Protein AF-A0A2W4M0P0-F1 (afdb_monomer)

Secondary structure (DSSP, 8-state):
---HHHHHHHT-----SEEEE-TTS-EEEEEEESS-S-SHHHHHHHHHHHHHSPPPTT-EEEEEE-TTS-HHHHHHHHHHHHHHHHTT-EEEEEESSTTS-HHHHHHHHTS-HHHHTTS---HHHHHHHHHHHHS-SEEETTEEEEE--SHHHHHHHHHHHHHHHTSHHHHHHH--EEE-EEEEETTTTEEEEHHHHTEEEEPPTT-----S--HHHHHHHTTT-TTS-HHHHHHIIIIIS-PEEES--GGGT-HHHHHHHHHHHTTTEEE-TT--EEEEPPGGG-

Solvent-accessible surface area (backbone atoms only — not comparable to full-atom values): 15495 Å² total; per-residue (Å²): 132,77,55,69,70,57,25,62,74,71,72,54,73,62,77,56,80,41,78,48,75,44,96,88,70,39,37,39,38,30,35,73,35,56,78,54,94,64,62,43,64,58,56,50,38,45,45,56,44,33,75,79,55,66,68,63,86,74,31,32,42,36,40,29,38,21,43,44,32,54,56,71,55,50,51,49,35,49,54,47,29,56,52,30,24,35,72,46,40,50,45,42,39,32,52,35,64,49,87,46,44,32,67,55,48,54,53,57,74,71,49,53,72,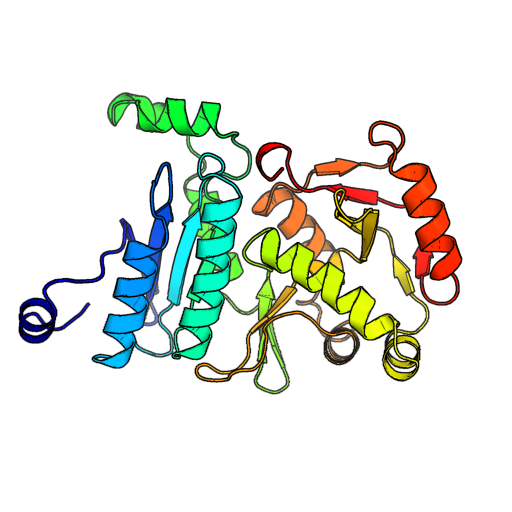74,60,49,69,69,65,69,69,65,60,68,60,54,52,52,50,56,49,52,39,72,45,60,68,48,75,57,96,76,18,36,31,22,41,40,38,39,71,64,54,26,52,49,12,35,52,38,47,54,59,36,53,72,35,70,68,35,41,62,65,62,38,71,43,78,41,45,45,29,35,43,42,86,89,77,62,42,71,34,54,31,54,60,19,33,33,25,32,40,52,54,62,50,41,90,68,70,38,58,32,45,53,75,60,47,59,72,39,59,90,70,39,88,74,62,36,61,67,60,23,52,48,42,41,39,73,55,59,28,26,44,79,35,79,71,37,69,97,71,70,44,46,66,43,49,53,56,51,44,66,77,37,50,84,39,48,38,68,31,95,91,46,53,33,37,34,33,70,35,81,63,65,107

Foldseek 3Di:
DADPVVCVVVVHAQAAPDWDADPVREIEGEHEAQADPAPCVNLVRVLVSCLVPNDDLRYEYEYAYELLPAQVRLVVNQVSQVVSQQSQHNYAYAHDPLVDHSVVSVVLVPDDPVVNVVVPDPVVVRVVLRVQQSDFLDADPQWGKGFHRAVVQLVVLQVQLVVLCVDPVSLVLLFADEAAEWEADLVVLGIDGLLSSGMWGRHGGNDPDGTHRHSNNVSVVPPPDVSSDSVVSVCCLCVGHVFDKDQDCVVPPSRVSVVVNCVVCVRHYDYDPVGHIYTYGDPSND

Sequence (286 aa):
MLAPELASLLGYAPRADVLLERPDGRRIWIEFEISRADPVANHAKFATAHLFQPQPPQDAFVAMVSPHVTPGRRNLAANTIALMRRVGMAAFQTVLLPQLNGTDIKRLNHLDRTTLAREHLPVREEVERALAVVEPVLTMHERRIHLAGDILEVLLNLQQWHVDLATDAGRQAWGRRTITYFVVDPRSERFAPAKFCAYTAVPPPGTAARSEMTVELYVTLDGTDGRFDGYKAHTHLTRRLAFVERRGLEAAGLADAFARWLDAQKEFVIVHRDGPVFLLPPAWWR

Radius of gyration: 19.78 Å; Cα contacts (8 Å, |Δi|>4): 484; chains: 1; bounding box: 51×56×46 Å

Nearest PDB structures (foldseek):
  8yqt-assembly1_D  TM=4.434E-01  e=1.856E+00  African swine fever virus
  5uxy-assembly1_A  TM=2.342E-01  e=2.232E+00  Lachnospira eligens
  5mfu-assembly1_A  TM=3.708E-01  e=9.161E+00  Pseudomonas aeruginosa

Mean predicted aligned error: 4.14 Å

pLDDT: mean 93.18, std 5.51, range [56.94, 98.56]

Structure (mmCIF, N/CA/C/O backbone):
data_AF-A0A2W4M0P0-F1
#
_entry.id   AF-A0A2W4M0P0-F1
#
loop_
_atom_site.group_PDB
_atom_site.id
_atom_site.type_symbol
_atom_site.label_atom_id
_atom_site.label_alt_id
_atom_site.label_comp_id
_atom_site.label_asym_id
_atom_site.label_entity_id
_atom_site.label_seq_id
_atom_site.pdbx_PDB_ins_code
_atom_site.Cartn_x
_atom_site.Cartn_y
_atom_site.Cartn_z
_atom_site.occupancy
_atom_site.B_iso_or_equiv
_atom_site.auth_seq_id
_atom_site.auth_comp_id
_atom_site.auth_asym_id
_atom_site.auth_atom_id
_atom_site.pdbx_PDB_model_num
ATOM 1 N N . MET A 1 1 ? -20.161 15.274 4.451 1.00 68.31 1 MET A N 1
ATOM 2 C CA . MET A 1 1 ? -19.900 16.646 3.958 1.00 68.31 1 MET A CA 1
ATOM 3 C C . MET A 1 1 ? -19.854 17.603 5.138 1.00 68.31 1 MET A C 1
ATOM 5 O O . MET A 1 1 ? -20.547 17.340 6.116 1.00 68.31 1 MET A O 1
ATOM 9 N N . LEU A 1 2 ? -19.047 18.666 5.047 1.00 80.94 2 LEU A N 1
ATOM 10 C CA . LEU A 1 2 ? -19.038 19.757 6.029 1.00 80.94 2 LEU A CA 1
ATOM 11 C C . LEU A 1 2 ? -20.389 20.483 6.050 1.00 80.94 2 LEU A C 1
ATOM 13 O O . LEU A 1 2 ? -21.016 20.622 4.998 1.00 80.94 2 LEU A O 1
ATOM 17 N N . ALA A 1 3 ? -20.809 20.959 7.223 1.00 87.50 3 ALA A N 1
ATOM 18 C CA . ALA A 1 3 ? -21.936 21.879 7.340 1.00 87.50 3 ALA A CA 1
ATOM 19 C C . ALA A 1 3 ? -21.667 23.165 6.519 1.00 87.50 3 ALA A C 1
ATOM 21 O O . ALA A 1 3 ? -20.524 23.641 6.522 1.00 87.50 3 ALA A O 1
ATOM 22 N N . PRO A 1 4 ? -22.666 23.729 5.808 1.00 89.50 4 PRO A N 1
ATOM 23 C CA . PRO A 1 4 ? -22.481 24.907 4.953 1.00 89.50 4 PRO A CA 1
ATOM 24 C C . PRO A 1 4 ? -21.840 26.102 5.668 1.00 89.50 4 PRO A C 1
ATOM 26 O O . PRO A 1 4 ? -20.974 26.769 5.103 1.00 89.50 4 PRO A O 1
ATOM 29 N N . GLU A 1 5 ? -22.210 26.336 6.925 1.00 91.38 5 GLU A N 1
ATOM 30 C CA . GLU A 1 5 ? -21.700 27.429 7.752 1.00 91.38 5 GLU A CA 1
ATOM 31 C C . GLU A 1 5 ? -20.203 27.255 8.030 1.00 91.38 5 GLU A C 1
ATOM 33 O O . GLU A 1 5 ? -19.419 28.194 7.889 1.00 91.38 5 GLU A O 1
ATOM 38 N N . LEU A 1 6 ? -19.785 26.027 8.354 1.00 89.38 6 LEU A N 1
ATOM 39 C CA . LEU A 1 6 ? -18.382 25.697 8.596 1.00 89.38 6 LEU A CA 1
ATOM 40 C C . LEU A 1 6 ? -17.561 25.758 7.301 1.00 89.38 6 LEU A C 1
ATOM 42 O O . LEU A 1 6 ? -16.445 26.269 7.311 1.00 89.38 6 LEU A O 1
ATOM 46 N N . ALA A 1 7 ? -18.110 25.295 6.175 1.00 92.25 7 ALA A N 1
ATOM 47 C CA . ALA A 1 7 ? -17.456 25.427 4.873 1.00 92.25 7 ALA A CA 1
ATOM 48 C C . ALA A 1 7 ? -17.254 26.903 4.482 1.00 92.25 7 ALA A C 1
ATOM 50 O O . ALA A 1 7 ? -16.192 27.266 3.973 1.00 92.25 7 ALA A O 1
ATOM 51 N N . SER A 1 8 ? -18.246 27.757 4.761 1.00 93.31 8 SER A N 1
ATOM 52 C CA . SER A 1 8 ? -18.145 29.205 4.555 1.00 93.31 8 SER A CA 1
ATOM 53 C C . SER A 1 8 ? -17.074 29.835 5.447 1.00 93.31 8 SER A C 1
ATOM 55 O O . SER A 1 8 ? -16.312 30.670 4.968 1.00 93.31 8 SER A O 1
ATOM 57 N N . LEU A 1 9 ? -16.991 29.432 6.720 1.00 92.81 9 LEU A N 1
ATOM 58 C CA . LEU A 1 9 ? -15.983 29.930 7.660 1.00 92.81 9 LEU A CA 1
ATOM 59 C C . LEU A 1 9 ? -14.559 29.516 7.260 1.00 92.81 9 LEU A C 1
ATOM 61 O O . LEU A 1 9 ? -13.644 30.333 7.299 1.00 92.81 9 LEU A O 1
ATOM 65 N N . LEU A 1 10 ? -14.365 28.249 6.881 1.00 92.25 10 LEU A N 1
ATOM 66 C CA . LEU A 1 10 ? -13.053 27.710 6.509 1.00 92.25 10 LEU A CA 1
ATOM 67 C C . LEU A 1 10 ? -12.585 28.178 5.122 1.00 92.25 10 LEU A C 1
ATOM 69 O O . LEU A 1 10 ? -11.397 28.090 4.816 1.00 92.25 10 LEU A O 1
ATOM 73 N N . GLY A 1 11 ? -13.500 28.641 4.266 1.00 94.19 11 GLY A N 1
ATOM 74 C CA . GLY A 1 11 ? -13.197 29.061 2.895 1.00 94.19 11 GLY A CA 1
ATOM 75 C C . GLY A 1 11 ? -12.941 27.901 1.924 1.00 94.19 11 GLY A C 1
ATOM 76 O O . GLY A 1 11 ? -12.491 28.120 0.800 1.00 94.19 11 GLY A O 1
ATOM 77 N N . TYR A 1 12 ? -13.217 26.657 2.329 1.00 92.50 12 TYR A N 1
ATOM 78 C CA . TYR A 1 12 ? -13.137 25.475 1.471 1.00 92.50 12 TYR A CA 1
ATOM 79 C C . TYR A 1 12 ? -14.079 24.366 1.950 1.00 92.50 12 TYR A C 1
ATOM 81 O O . TYR A 1 12 ? -14.486 24.310 3.107 1.00 92.50 12 TYR A O 1
ATOM 89 N N . ALA A 1 13 ? -14.368 23.426 1.048 1.00 89.44 13 ALA A N 1
ATOM 90 C CA . ALA A 1 13 ? -15.037 22.173 1.369 1.00 89.44 13 ALA A CA 1
ATOM 91 C C . ALA A 1 13 ? -14.283 20.999 0.721 1.00 89.44 13 ALA A C 1
ATOM 93 O O . ALA A 1 13 ? -13.907 21.112 -0.454 1.00 89.44 13 ALA A O 1
ATOM 94 N N . PRO A 1 14 ? -14.062 19.883 1.442 1.00 90.31 14 PRO A N 1
ATOM 95 C CA . PRO A 1 14 ? -13.600 18.642 0.831 1.00 90.31 14 PRO A CA 1
ATOM 96 C C . PRO A 1 14 ? -14.609 18.167 -0.214 1.00 90.31 14 PRO A C 1
ATOM 98 O O . PRO A 1 14 ? -15.821 18.239 0.010 1.00 90.31 14 PRO A O 1
ATOM 101 N N . ARG A 1 15 ? -14.118 17.673 -1.349 1.00 89.00 15 ARG A N 1
ATOM 102 C CA . ARG A 1 15 ? -14.937 17.076 -2.412 1.00 89.00 15 ARG A CA 1
ATOM 103 C C . ARG A 1 15 ? -14.300 15.766 -2.829 1.00 89.00 15 ARG A C 1
ATOM 105 O O . ARG A 1 15 ? -13.084 15.707 -2.865 1.00 89.00 15 ARG A O 1
ATOM 112 N N . ALA A 1 16 ? -15.108 14.756 -3.108 1.00 92.50 16 ALA A N 1
ATOM 113 C CA . ALA A 1 16 ? -14.645 13.510 -3.701 1.00 92.50 16 ALA A CA 1
ATOM 114 C C . ALA A 1 16 ? -15.125 13.450 -5.152 1.00 92.50 16 ALA A C 1
ATOM 116 O O . ALA A 1 16 ? -16.200 13.974 -5.461 1.00 92.50 16 ALA A O 1
ATOM 117 N N . ASP A 1 17 ? -14.358 12.791 -6.012 1.00 94.75 17 ASP A N 1
ATOM 118 C CA . ASP A 1 17 ? -14.764 12.499 -7.386 1.00 94.75 17 ASP A CA 1
ATOM 119 C C . ASP A 1 17 ? -15.872 11.437 -7.427 1.00 94.75 17 ASP A C 1
ATOM 121 O O . ASP A 1 17 ? -16.784 11.513 -8.251 1.00 94.75 17 ASP A O 1
ATOM 125 N N . VAL A 1 18 ? -15.821 10.464 -6.510 1.00 95.31 18 VAL A N 1
ATOM 126 C CA . VAL A 1 18 ? -16.831 9.408 -6.367 1.00 95.31 18 VAL A CA 1
ATOM 127 C C . VAL A 1 18 ? -17.167 9.196 -4.891 1.00 95.31 18 VAL A C 1
ATOM 129 O O . VAL A 1 18 ? -16.285 9.130 -4.037 1.00 95.31 18 VAL A O 1
ATOM 132 N N . LEU A 1 19 ? -18.457 9.051 -4.591 1.00 95.69 19 LEU A N 1
ATOM 133 C CA . LEU A 1 19 ? -18.952 8.611 -3.290 1.00 95.69 19 LEU A CA 1
ATOM 134 C C . LEU A 1 19 ? -19.641 7.260 -3.465 1.00 95.69 19 LEU A C 1
ATOM 136 O O . LEU A 1 19 ? -20.626 7.162 -4.195 1.00 95.69 19 LEU A O 1
ATOM 140 N N . LEU A 1 20 ? -19.124 6.226 -2.805 1.00 95.06 20 LEU A N 1
ATOM 141 C CA . LEU A 1 20 ? -19.792 4.929 -2.730 1.00 95.06 20 LEU A CA 1
ATOM 142 C C . LEU A 1 20 ? -20.530 4.825 -1.399 1.00 95.06 20 LEU A C 1
ATOM 144 O O . LEU A 1 20 ? -19.929 5.031 -0.345 1.00 95.06 20 LEU A O 1
ATOM 148 N N . GLU A 1 21 ? -21.808 4.469 -1.451 1.00 94.06 21 GLU A N 1
ATOM 149 C CA . GLU A 1 21 ? -22.638 4.242 -0.269 1.00 94.06 21 GLU A CA 1
ATOM 150 C C . GLU A 1 21 ? -22.992 2.759 -0.185 1.00 94.06 21 GLU A C 1
ATOM 152 O O . GLU A 1 21 ? -23.545 2.173 -1.120 1.00 94.06 21 GLU A O 1
ATOM 157 N N . ARG A 1 22 ? -22.626 2.125 0.928 1.00 87.88 22 ARG A N 1
ATOM 158 C CA . ARG A 1 22 ? -22.986 0.737 1.203 1.00 87.88 22 ARG A CA 1
ATOM 159 C C . ARG A 1 22 ? -24.402 0.671 1.797 1.00 87.88 22 ARG A C 1
ATOM 161 O O . ARG A 1 22 ? -24.832 1.620 2.452 1.00 87.88 22 ARG A O 1
ATOM 168 N N . PRO A 1 23 ? -25.115 -0.463 1.653 1.00 88.56 23 PRO A N 1
ATOM 169 C CA . PRO A 1 23 ? -26.442 -0.642 2.254 1.00 88.56 23 PRO A CA 1
ATOM 170 C C . PRO A 1 23 ? -26.483 -0.492 3.783 1.00 88.56 23 PRO A C 1
ATOM 172 O O . PRO A 1 23 ? -27.534 -0.198 4.338 1.00 88.56 23 PRO A O 1
ATOM 175 N N . ASP A 1 24 ? -25.350 -0.686 4.463 1.00 86.00 24 ASP A N 1
ATOM 176 C CA . ASP A 1 24 ? -25.190 -0.483 5.910 1.00 86.00 24 ASP A CA 1
ATOM 177 C C . ASP A 1 24 ? -24.954 0.995 6.298 1.00 86.00 24 ASP A C 1
ATOM 179 O O . ASP A 1 24 ? -24.706 1.304 7.463 1.00 86.00 24 ASP A O 1
ATOM 183 N N . GLY A 1 25 ? -25.025 1.915 5.330 1.00 86.94 25 GLY A N 1
ATOM 184 C CA . GLY A 1 25 ? -24.824 3.351 5.517 1.00 86.94 25 GLY A CA 1
ATOM 185 C C . GLY A 1 25 ? -23.358 3.790 5.531 1.00 86.94 25 GLY A C 1
ATOM 186 O O . GLY A 1 25 ? -23.088 4.984 5.667 1.00 86.94 25 GLY A O 1
ATOM 187 N N . ARG A 1 26 ? -22.399 2.865 5.382 1.00 91.19 26 ARG A N 1
ATOM 188 C CA . ARG A 1 26 ? -20.972 3.195 5.294 1.00 91.19 26 ARG A CA 1
ATOM 189 C C . ARG A 1 26 ? -20.663 3.922 3.989 1.00 91.19 26 ARG A C 1
ATOM 191 O O . ARG A 1 26 ? -21.041 3.452 2.914 1.00 91.19 26 ARG A O 1
ATOM 198 N N . ARG A 1 27 ? -19.903 5.018 4.065 1.00 95.00 27 ARG A N 1
ATOM 199 C CA . ARG A 1 27 ? -19.488 5.782 2.882 1.00 95.00 27 ARG A CA 1
ATOM 200 C C . ARG A 1 27 ? -18.003 5.646 2.590 1.00 95.00 27 ARG A C 1
ATOM 202 O O . ARG A 1 27 ? -17.173 5.666 3.497 1.00 95.00 27 ARG A O 1
ATOM 209 N N . ILE A 1 28 ? -17.666 5.560 1.309 1.00 96.25 28 ILE A N 1
ATOM 210 C CA . ILE A 1 28 ? -16.286 5.561 0.822 1.00 96.25 28 ILE A CA 1
ATOM 211 C C . ILE A 1 28 ? -16.128 6.745 -0.128 1.00 96.25 28 ILE A C 1
ATOM 213 O O . ILE A 1 28 ? -16.720 6.778 -1.206 1.00 96.25 28 ILE A O 1
ATOM 217 N N . TRP A 1 29 ? -15.342 7.725 0.307 1.00 96.56 29 TRP A N 1
ATOM 218 C CA . TRP A 1 29 ? -15.025 8.948 -0.420 1.00 96.56 29 TRP A CA 1
ATOM 219 C C . TRP A 1 29 ? -13.773 8.703 -1.260 1.00 96.56 29 TRP A C 1
ATOM 221 O O . TRP A 1 29 ? -12.704 8.484 -0.694 1.00 96.56 29 TRP A O 1
ATOM 231 N N . ILE A 1 30 ? -13.899 8.719 -2.585 1.00 97.50 30 ILE A N 1
ATOM 232 C CA . ILE A 1 30 ? -12.804 8.417 -3.510 1.00 97.50 30 ILE A CA 1
ATOM 233 C C . ILE A 1 30 ? -12.386 9.685 -4.262 1.00 97.50 30 ILE A C 1
ATOM 235 O O . ILE A 1 30 ? -13.207 10.312 -4.930 1.00 97.50 30 ILE A O 1
ATOM 239 N N . GLU A 1 31 ? -11.102 10.028 -4.181 1.00 96.38 31 GLU A N 1
ATOM 240 C CA . GLU A 1 31 ? -10.455 11.068 -4.994 1.00 96.38 31 GLU A CA 1
ATOM 241 C C . GLU A 1 31 ? -9.545 10.421 -6.045 1.00 96.38 31 GLU A C 1
ATOM 243 O O . GLU A 1 31 ? -8.782 9.501 -5.738 1.00 96.38 31 GLU A O 1
ATOM 248 N N . PHE A 1 32 ? -9.591 10.919 -7.279 1.00 95.50 32 PHE A N 1
ATOM 249 C CA . PHE A 1 32 ? -8.720 10.514 -8.373 1.00 95.50 32 PHE A CA 1
ATOM 250 C C . PHE A 1 32 ? -7.578 11.516 -8.579 1.00 95.50 32 PHE A C 1
ATOM 252 O O . PHE A 1 32 ? -7.762 12.665 -8.985 1.00 95.50 32 PHE A O 1
ATOM 259 N N . GLU A 1 33 ? -6.345 11.042 -8.412 1.00 95.19 33 GLU A N 1
ATOM 260 C CA . GLU A 1 33 ? -5.135 11.823 -8.671 1.00 95.19 33 GLU A CA 1
ATOM 261 C C . GLU A 1 33 ? -4.519 11.401 -10.017 1.00 95.19 33 GLU A C 1
ATOM 263 O O . GLU A 1 33 ? -3.635 10.545 -10.096 1.00 95.19 33 GLU A O 1
ATOM 268 N N . ILE A 1 34 ? -5.018 11.979 -11.117 1.00 91.50 34 ILE A N 1
ATOM 269 C CA . ILE A 1 34 ? -4.655 11.566 -12.488 1.00 91.50 34 ILE A CA 1
ATOM 270 C C . ILE A 1 34 ? -3.438 12.329 -13.028 1.00 91.50 34 ILE A C 1
ATOM 272 O O . ILE A 1 34 ? -2.517 11.747 -13.584 1.00 91.50 34 ILE A O 1
ATOM 276 N N . SER A 1 35 ? -3.403 13.654 -12.914 1.00 81.50 35 SER A N 1
ATOM 277 C CA . SER A 1 35 ? -2.323 14.479 -13.491 1.00 81.50 35 SER A CA 1
ATOM 278 C C . SER A 1 35 ? -2.081 15.737 -12.664 1.00 81.50 35 SER A C 1
ATOM 280 O O . SER A 1 35 ? -1.930 16.837 -13.192 1.00 81.50 35 SER A O 1
ATOM 282 N N . ARG A 1 36 ? -2.114 15.594 -11.336 1.00 77.62 36 ARG A N 1
ATOM 283 C CA . ARG A 1 36 ? -2.090 16.741 -10.429 1.00 77.62 36 ARG A CA 1
ATOM 284 C C . ARG A 1 36 ? -0.680 17.240 -10.135 1.00 77.62 36 ARG A C 1
ATOM 286 O O . ARG A 1 36 ? 0.269 16.479 -9.932 1.00 77.62 36 ARG A O 1
ATOM 293 N N . ALA A 1 37 ? -0.572 18.567 -10.088 1.00 76.50 37 ALA A N 1
ATOM 294 C CA . ALA A 1 37 ? 0.622 19.256 -9.618 1.00 76.50 37 ALA A CA 1
ATOM 295 C C . ALA A 1 37 ? 0.798 19.120 -8.097 1.00 76.50 37 ALA A C 1
ATOM 297 O O . ALA A 1 37 ? 1.924 18.995 -7.625 1.00 76.50 37 ALA A O 1
ATOM 298 N N . ASP A 1 38 ? -0.315 19.086 -7.364 1.00 85.06 38 ASP A N 1
ATOM 299 C CA . ASP A 1 38 ? -0.366 18.933 -5.914 1.00 85.06 38 ASP A CA 1
ATOM 300 C C . ASP A 1 38 ? -1.473 17.928 -5.545 1.00 85.06 38 ASP A C 1
ATOM 302 O O . ASP A 1 38 ? -2.645 18.310 -5.470 1.00 85.06 38 ASP A O 1
ATOM 306 N N . PRO A 1 39 ? -1.135 16.637 -5.365 1.00 87.06 39 PRO A N 1
ATOM 307 C CA . PRO A 1 39 ? -2.118 15.628 -4.982 1.00 87.06 39 PRO A CA 1
ATOM 308 C C . PRO A 1 39 ? -2.529 15.727 -3.505 1.00 87.06 39 PRO A C 1
ATOM 310 O O . PRO A 1 39 ? -3.421 15.016 -3.062 1.00 87.06 39 PRO A O 1
ATOM 313 N N . VAL A 1 40 ? -1.892 16.585 -2.701 1.00 92.94 40 VAL A N 1
ATOM 314 C CA . VAL A 1 40 ? -2.111 16.640 -1.247 1.00 92.94 40 VAL A CA 1
ATOM 315 C C . VAL A 1 40 ? -3.176 17.662 -0.870 1.00 92.94 40 VAL A C 1
ATOM 317 O O . VAL A 1 40 ? -3.805 17.531 0.178 1.00 92.94 40 VAL A O 1
ATOM 320 N N . ALA A 1 41 ? -3.449 18.648 -1.724 1.00 91.50 41 ALA A N 1
ATOM 321 C CA . ALA A 1 41 ? -4.404 19.712 -1.424 1.00 91.50 41 ALA A CA 1
ATOM 322 C C . ALA A 1 41 ? -5.770 19.186 -0.945 1.00 91.50 41 ALA A C 1
ATOM 324 O O . ALA A 1 41 ? -6.323 19.702 0.026 1.00 91.50 41 ALA A O 1
ATOM 325 N N . ASN A 1 42 ? -6.323 18.151 -1.586 1.00 91.12 42 ASN A N 1
ATOM 326 C CA . ASN A 1 42 ? -7.612 17.606 -1.163 1.00 91.12 42 ASN A CA 1
ATOM 327 C C . ASN A 1 42 ? -7.499 16.715 0.085 1.00 91.12 42 ASN A C 1
ATOM 329 O O . ASN A 1 42 ? -8.348 16.809 0.968 1.00 91.12 42 ASN A O 1
ATOM 333 N N . HIS A 1 43 ? -6.411 15.950 0.223 1.00 95.38 43 HIS A N 1
ATOM 334 C CA . HIS A 1 43 ? -6.094 15.219 1.455 1.00 95.38 43 HIS A CA 1
ATOM 335 C C . HIS A 1 43 ? -6.077 16.158 2.667 1.00 95.38 43 HIS A C 1
ATOM 337 O O . HIS A 1 43 ? -6.703 15.872 3.685 1.00 95.38 43 HIS A O 1
ATOM 343 N N . ALA A 1 44 ? -5.420 17.315 2.528 1.00 95.06 44 ALA A N 1
ATOM 344 C CA . ALA A 1 44 ? -5.364 18.340 3.559 1.00 95.06 44 ALA A CA 1
ATOM 345 C C . ALA A 1 44 ? -6.763 18.860 3.900 1.00 95.06 44 ALA A C 1
ATOM 347 O O . ALA A 1 44 ? -7.113 18.861 5.073 1.00 95.06 44 ALA A O 1
ATOM 348 N N . LYS A 1 45 ? -7.592 19.206 2.900 1.00 94.75 45 LYS A N 1
ATOM 349 C CA . LYS A 1 45 ? -8.986 19.631 3.132 1.00 94.75 45 LYS A CA 1
ATOM 350 C C . LYS A 1 45 ? -9.771 18.589 3.919 1.00 94.75 45 LYS A C 1
ATOM 352 O O . LYS A 1 45 ? -10.481 18.946 4.851 1.00 94.75 45 LYS A O 1
ATOM 357 N N . PHE A 1 46 ? -9.660 17.315 3.543 1.00 95.25 46 PHE A N 1
ATOM 358 C CA . PHE A 1 46 ? -10.324 16.210 4.230 1.00 95.25 46 PHE A CA 1
ATOM 359 C C . PHE A 1 46 ? -9.842 16.058 5.678 1.00 95.25 46 PHE A C 1
ATOM 361 O O . PHE A 1 46 ? -10.671 15.957 6.582 1.00 95.25 46 PHE A O 1
ATOM 368 N N . ALA A 1 47 ? -8.526 16.096 5.899 1.00 95.38 47 ALA A N 1
ATOM 369 C CA . ALA A 1 47 ? -7.915 15.995 7.221 1.00 95.38 47 ALA A CA 1
ATOM 370 C C . ALA A 1 47 ? -8.332 17.149 8.137 1.00 95.38 47 ALA A C 1
ATOM 372 O O . ALA A 1 47 ? -8.773 16.928 9.260 1.00 95.38 47 ALA A O 1
ATOM 373 N N . THR A 1 48 ? -8.233 18.388 7.656 1.00 95.06 48 THR A N 1
ATOM 374 C CA . THR A 1 48 ? -8.575 19.575 8.442 1.00 95.06 48 THR A CA 1
ATOM 375 C C . THR A 1 48 ? -10.073 19.662 8.694 1.00 95.06 48 THR A C 1
ATOM 377 O O . THR A 1 48 ? -10.476 19.947 9.814 1.00 95.06 48 THR A O 1
ATOM 380 N N . ALA A 1 49 ? -10.910 19.336 7.705 1.00 94.31 49 ALA A N 1
ATOM 381 C CA . ALA A 1 49 ? -12.352 19.217 7.892 1.00 94.31 49 ALA A CA 1
ATOM 382 C C . ALA A 1 49 ? -12.702 18.210 8.995 1.00 94.31 49 ALA A C 1
ATOM 384 O O . ALA A 1 49 ? -13.562 18.501 9.822 1.00 94.31 49 ALA A O 1
ATOM 385 N N . HIS A 1 50 ? -12.012 17.066 9.041 1.00 94.44 50 HIS A N 1
ATOM 386 C CA . HIS A 1 50 ? -12.209 16.049 10.073 1.00 94.44 50 HIS A CA 1
ATOM 387 C C . HIS A 1 50 ? -11.880 16.561 11.486 1.00 94.44 50 HIS A C 1
ATOM 389 O O . HIS A 1 50 ? -12.536 16.147 12.435 1.00 94.44 50 HIS A O 1
ATOM 395 N N . LEU A 1 51 ? -10.931 17.492 11.641 1.00 93.50 51 LEU A N 1
ATOM 396 C CA . LEU A 1 51 ? -10.616 18.093 12.946 1.00 93.50 51 LEU A CA 1
ATOM 397 C C . LEU A 1 51 ? -11.765 18.947 13.506 1.00 93.50 51 LEU A C 1
ATOM 399 O O . LEU A 1 51 ? -11.952 18.994 14.717 1.00 93.50 51 LEU A O 1
ATOM 403 N N . PHE A 1 52 ? -12.524 19.624 12.640 1.00 93.69 52 PHE A N 1
ATOM 404 C CA . PHE A 1 52 ? -13.639 20.491 13.052 1.00 93.69 52 PHE A CA 1
ATOM 405 C C . PHE A 1 52 ? -14.984 19.763 13.058 1.00 93.69 52 PHE A C 1
ATOM 407 O O . PHE A 1 52 ? -15.843 20.040 13.891 1.00 93.69 52 PHE A O 1
ATOM 414 N N . GLN A 1 53 ? -15.172 18.838 12.121 1.00 93.56 53 GLN A N 1
ATOM 415 C CA . GLN A 1 53 ? -16.369 18.024 11.989 1.00 93.56 53 GLN A CA 1
ATOM 416 C C . GLN A 1 53 ? -15.950 16.591 11.627 1.00 93.56 53 GLN A C 1
ATOM 418 O O . GLN A 1 53 ? -15.853 16.254 10.438 1.00 93.56 53 GLN A O 1
ATOM 423 N N . PRO A 1 54 ? -15.694 15.744 12.643 1.00 93.31 54 PRO A N 1
ATOM 424 C CA . PRO A 1 54 ? -15.259 14.374 12.432 1.00 93.31 54 PRO A CA 1
ATOM 425 C C . PRO A 1 54 ? -16.204 13.601 11.517 1.00 93.31 54 PRO A C 1
ATOM 427 O O . PRO A 1 54 ? -17.432 13.688 11.604 1.00 93.31 54 PRO A O 1
ATOM 430 N N . GLN A 1 55 ? -15.607 12.826 10.620 1.00 91.06 55 GLN A N 1
ATOM 431 C CA . GLN A 1 55 ? -16.347 11.869 9.807 1.00 91.06 55 GLN A CA 1
ATOM 432 C C . GLN A 1 55 ? -16.760 10.673 10.670 1.00 91.06 55 GLN A C 1
ATOM 434 O O . GLN A 1 55 ? -16.027 10.330 11.601 1.00 91.06 55 GLN A O 1
ATOM 439 N N . PRO A 1 56 ? -17.891 10.012 10.359 1.00 91.19 56 PRO A N 1
ATOM 440 C CA . PRO A 1 56 ? -18.269 8.772 11.023 1.00 91.19 56 PRO A CA 1
ATOM 441 C C . PRO A 1 56 ? -17.123 7.743 11.001 1.00 91.19 56 PRO A C 1
ATOM 443 O O . PRO A 1 56 ? -16.496 7.586 9.954 1.00 91.19 56 PRO A O 1
ATOM 446 N N . PRO A 1 57 ? -16.859 7.008 12.097 1.00 86.69 57 PRO A N 1
ATOM 447 C CA . PRO A 1 57 ? -15.753 6.044 12.176 1.00 86.69 57 PRO A CA 1
ATOM 448 C C . PRO A 1 57 ? -15.791 4.924 11.128 1.00 86.69 57 PRO A C 1
ATOM 450 O O . PRO A 1 57 ? -14.759 4.331 10.808 1.00 86.69 57 PRO A O 1
ATOM 453 N N . GLN A 1 58 ? -16.983 4.610 10.616 1.00 88.25 58 GLN A N 1
ATOM 454 C CA . GLN A 1 58 ? -17.174 3.645 9.541 1.00 88.25 58 GLN A CA 1
ATOM 455 C C . GLN A 1 58 ? -16.792 4.200 8.162 1.00 88.25 58 GLN A C 1
ATOM 457 O O . GLN A 1 58 ? -16.412 3.419 7.290 1.00 88.25 58 GLN A O 1
ATOM 462 N N . ASP A 1 59 ? -16.860 5.515 7.950 1.00 94.06 59 ASP A N 1
ATOM 463 C CA . ASP A 1 59 ? -16.554 6.114 6.653 1.00 94.06 59 ASP A CA 1
ATOM 464 C C . ASP A 1 59 ? -15.060 6.009 6.342 1.00 94.06 59 ASP A C 1
ATOM 466 O O . ASP A 1 59 ? -14.216 6.056 7.236 1.00 94.06 59 ASP A O 1
ATOM 470 N N . ALA A 1 60 ? -14.730 5.880 5.058 1.00 95.25 60 ALA A N 1
ATOM 471 C CA . ALA A 1 60 ? -13.353 5.809 4.594 1.00 95.25 60 ALA A CA 1
ATOM 472 C C . ALA A 1 60 ? -13.053 6.856 3.521 1.00 95.25 60 ALA A C 1
ATOM 474 O O . ALA A 1 60 ? -13.889 7.147 2.667 1.00 95.25 60 ALA A O 1
ATOM 475 N N . PHE A 1 61 ? -11.831 7.378 3.541 1.00 96.94 61 PHE A N 1
ATOM 476 C CA . PHE A 1 61 ? -11.261 8.179 2.463 1.00 96.94 61 PHE A CA 1
ATOM 477 C C . PHE A 1 61 ? -10.273 7.330 1.659 1.00 96.94 61 PHE A C 1
ATOM 479 O O . PHE A 1 61 ? -9.433 6.645 2.243 1.00 96.94 61 PHE A O 1
ATOM 486 N N . VAL A 1 62 ? -10.347 7.394 0.331 1.00 97.88 62 VAL A N 1
ATOM 487 C CA . VAL A 1 62 ? -9.452 6.683 -0.585 1.00 97.88 62 VAL A CA 1
ATOM 488 C C . VAL A 1 62 ? -8.927 7.645 -1.641 1.00 97.88 62 VAL A C 1
ATOM 490 O O . VAL A 1 62 ? -9.698 8.205 -2.413 1.00 97.88 62 VAL A O 1
ATOM 493 N N . ALA A 1 63 ? -7.610 7.782 -1.735 1.00 97.94 63 ALA A N 1
ATOM 494 C CA . ALA A 1 63 ? -6.969 8.421 -2.876 1.00 97.94 63 ALA A CA 1
ATOM 495 C C . ALA A 1 63 ? -6.526 7.358 -3.884 1.00 97.94 63 ALA A C 1
ATOM 497 O O . ALA A 1 63 ? -5.701 6.502 -3.565 1.00 97.94 63 ALA A O 1
ATOM 498 N N . MET A 1 64 ? -7.053 7.395 -5.106 1.00 98.06 64 MET A N 1
ATOM 499 C CA . MET A 1 64 ? -6.580 6.547 -6.199 1.00 98.06 64 MET A CA 1
ATOM 500 C C . MET A 1 64 ? -5.639 7.353 -7.094 1.00 98.06 64 MET A C 1
ATOM 502 O O . MET A 1 64 ? -6.064 8.220 -7.859 1.00 98.06 64 MET A O 1
ATOM 506 N N . VAL A 1 65 ? -4.342 7.072 -6.990 1.00 97.50 65 VAL A N 1
ATOM 507 C CA . VAL A 1 65 ? -3.283 7.832 -7.659 1.00 97.50 65 VAL A CA 1
ATOM 508 C C . VAL A 1 65 ? -2.824 7.114 -8.914 1.00 97.50 65 VAL A C 1
ATOM 510 O O . VAL A 1 65 ? -2.436 5.948 -8.869 1.00 97.50 65 VAL A O 1
ATOM 513 N N . SER A 1 66 ? -2.862 7.799 -10.053 1.00 96.88 66 SER A N 1
ATOM 514 C CA . SER A 1 66 ? -2.487 7.193 -11.327 1.00 96.88 66 SER A CA 1
ATOM 515 C C . SER A 1 66 ? -0.961 7.129 -11.528 1.00 96.88 66 SER A C 1
ATOM 517 O O . SER A 1 66 ? -0.217 7.963 -10.994 1.00 96.88 66 SER A O 1
ATOM 519 N N . PRO A 1 67 ? -0.485 6.222 -12.396 1.00 95.69 67 PRO A N 1
ATOM 520 C CA . PRO A 1 67 ? 0.904 6.154 -12.856 1.00 95.69 67 PRO A CA 1
ATOM 521 C C . PRO A 1 67 ? 1.473 7.423 -13.510 1.00 95.69 67 PRO A C 1
ATOM 523 O O . PRO A 1 67 ? 2.687 7.513 -13.680 1.00 95.69 67 PRO A O 1
ATOM 526 N N . HIS A 1 68 ? 0.644 8.401 -13.898 1.00 95.62 68 HIS A N 1
ATOM 527 C CA . HIS A 1 68 ? 1.125 9.667 -14.466 1.00 95.62 68 HIS A CA 1
ATOM 528 C C . HIS A 1 68 ? 1.583 10.673 -13.397 1.00 95.62 68 HIS A C 1
ATOM 530 O O . HIS A 1 68 ? 2.352 11.589 -13.694 1.00 95.62 68 HIS A O 1
ATOM 536 N N . VAL A 1 69 ? 1.151 10.512 -12.141 1.00 95.19 69 VAL A N 1
ATOM 537 C CA . VAL A 1 69 ? 1.634 11.346 -11.035 1.00 95.19 69 VAL A CA 1
ATOM 538 C C . VAL A 1 69 ? 3.078 10.974 -10.712 1.00 95.19 69 VAL A C 1
ATOM 540 O O . VAL A 1 69 ? 3.415 9.805 -10.516 1.00 95.19 69 VAL A O 1
ATOM 543 N N . THR A 1 70 ? 3.943 11.987 -10.638 1.00 93.50 70 THR A N 1
ATOM 544 C CA . THR A 1 70 ? 5.380 11.779 -10.443 1.00 93.50 70 THR A CA 1
ATOM 545 C C . THR A 1 70 ? 5.686 11.099 -9.099 1.00 93.50 70 THR A C 1
ATOM 547 O O . THR A 1 70 ? 4.981 11.344 -8.111 1.00 93.50 70 THR A O 1
ATOM 550 N N . PRO A 1 71 ? 6.758 10.282 -9.011 1.00 92.81 71 PRO A N 1
ATOM 551 C CA . PRO A 1 71 ? 7.023 9.446 -7.837 1.00 92.81 71 PRO A CA 1
ATOM 552 C C . PRO A 1 71 ? 7.049 10.201 -6.504 1.00 92.81 71 PRO A C 1
ATOM 554 O O . PRO A 1 71 ? 6.418 9.774 -5.541 1.00 92.81 71 PRO A O 1
ATOM 557 N N . GLY A 1 72 ? 7.724 11.355 -6.449 1.00 93.38 72 GLY A N 1
ATOM 558 C CA . GLY A 1 72 ? 7.812 12.155 -5.223 1.00 93.38 72 GLY A CA 1
ATOM 559 C C . GLY A 1 72 ? 6.448 12.642 -4.723 1.00 93.38 72 GLY A C 1
ATOM 560 O O . GLY A 1 72 ? 6.167 12.569 -3.531 1.00 93.38 72 GLY A O 1
ATOM 561 N N . ARG A 1 73 ? 5.567 13.071 -5.635 1.00 95.25 73 ARG A N 1
ATOM 562 C CA . ARG A 1 73 ? 4.221 13.559 -5.298 1.00 95.25 73 ARG A CA 1
ATOM 563 C C . ARG A 1 73 ? 3.298 12.429 -4.856 1.00 95.25 73 ARG A C 1
ATOM 565 O O . ARG A 1 73 ? 2.577 12.579 -3.877 1.00 95.25 73 ARG A O 1
ATOM 572 N N . ARG A 1 74 ? 3.367 11.282 -5.532 1.00 95.19 74 ARG A N 1
ATOM 573 C CA . ARG A 1 74 ? 2.635 10.065 -5.155 1.00 95.19 74 ARG A CA 1
ATOM 574 C C . ARG A 1 74 ? 3.039 9.560 -3.767 1.00 95.19 74 ARG A C 1
ATOM 576 O O . ARG A 1 74 ? 2.176 9.191 -2.976 1.00 95.19 74 ARG A O 1
ATOM 583 N N . ASN A 1 75 ? 4.334 9.585 -3.451 1.00 95.44 75 ASN A N 1
ATOM 584 C CA . ASN A 1 75 ? 4.825 9.201 -2.126 1.00 95.44 75 ASN A CA 1
ATOM 585 C C . ASN A 1 75 ? 4.436 10.227 -1.055 1.00 95.44 75 ASN A C 1
ATOM 587 O O . ASN A 1 75 ? 4.160 9.855 0.081 1.00 95.44 75 ASN A O 1
ATOM 591 N N . LEU A 1 76 ? 4.393 11.517 -1.397 1.00 96.25 76 LEU A N 1
ATOM 592 C CA . LEU A 1 76 ? 3.897 12.545 -0.485 1.00 96.25 76 LEU A CA 1
ATOM 593 C C . LEU A 1 76 ? 2.398 12.356 -0.188 1.00 96.25 76 LEU A C 1
ATOM 595 O O . LEU A 1 76 ? 2.002 12.454 0.972 1.00 96.25 76 LEU A O 1
ATOM 599 N N . ALA A 1 77 ? 1.585 12.013 -1.192 1.00 96.44 77 ALA A N 1
ATOM 600 C CA . ALA A 1 77 ? 0.180 11.651 -0.995 1.00 96.44 77 ALA A CA 1
ATOM 601 C C . ALA A 1 77 ? 0.037 10.420 -0.074 1.00 96.44 77 ALA A C 1
ATOM 603 O O . ALA A 1 77 ? -0.666 10.500 0.933 1.00 96.44 77 ALA A O 1
ATOM 604 N N . ALA A 1 78 ? 0.819 9.356 -0.307 1.00 96.06 78 ALA A N 1
ATOM 605 C CA . ALA A 1 78 ? 0.843 8.162 0.551 1.00 96.06 78 ALA A CA 1
ATOM 606 C C . ALA A 1 78 ? 1.196 8.500 2.011 1.00 96.06 78 ALA A C 1
ATOM 608 O O . ALA A 1 78 ? 0.512 8.096 2.948 1.00 96.06 78 ALA A O 1
ATOM 609 N N . ASN A 1 79 ? 2.238 9.305 2.227 1.00 95.44 79 ASN A N 1
ATOM 610 C CA . ASN A 1 79 ? 2.601 9.758 3.570 1.00 95.44 79 ASN A CA 1
ATOM 611 C C . ASN A 1 79 ? 1.517 10.647 4.197 1.00 95.44 79 ASN A C 1
ATOM 613 O O . ASN A 1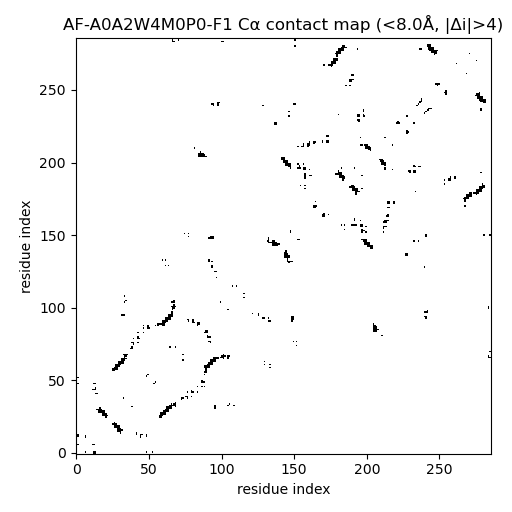 79 ? 1.301 10.596 5.408 1.00 95.44 79 ASN A O 1
ATOM 617 N N . THR A 1 80 ? 0.791 11.428 3.393 1.00 96.69 80 THR A N 1
ATOM 618 C CA . THR A 1 80 ? -0.344 12.212 3.894 1.00 96.69 80 THR A CA 1
ATOM 619 C C . THR A 1 80 ? -1.480 11.311 4.370 1.00 96.69 80 THR A C 1
ATOM 621 O O . THR A 1 80 ? -2.095 11.620 5.385 1.00 96.69 80 THR A O 1
ATOM 624 N N . ILE A 1 81 ? -1.715 10.157 3.740 1.00 96.06 81 ILE A N 1
ATOM 625 C CA . ILE A 1 81 ? -2.658 9.159 4.266 1.00 96.06 81 ILE A CA 1
ATOM 626 C C . ILE A 1 81 ? -2.265 8.708 5.676 1.00 96.06 81 ILE A C 1
ATOM 628 O O . ILE A 1 81 ? -3.128 8.611 6.551 1.00 96.06 81 ILE A O 1
ATOM 632 N N . ALA A 1 82 ? -0.975 8.491 5.942 1.00 93.81 82 ALA A N 1
ATOM 633 C CA . ALA A 1 82 ? -0.518 8.171 7.293 1.00 93.81 82 ALA A CA 1
ATOM 634 C C . ALA A 1 82 ? -0.810 9.314 8.286 1.00 93.81 82 ALA A C 1
ATOM 636 O O . ALA A 1 82 ? -1.220 9.049 9.416 1.00 93.81 82 ALA A O 1
ATOM 637 N N . LEU A 1 83 ? -0.678 10.580 7.870 1.00 94.50 83 LEU A N 1
ATOM 638 C CA . LEU A 1 83 ? -1.086 11.734 8.685 1.00 94.50 83 LEU A CA 1
ATOM 639 C C . LEU A 1 83 ? -2.604 11.769 8.918 1.00 94.50 83 LEU A C 1
ATOM 641 O O . LEU A 1 83 ? -3.039 11.994 10.044 1.00 94.50 83 LEU A O 1
ATOM 645 N N . MET A 1 84 ? -3.409 11.486 7.892 1.00 95.75 84 MET A N 1
ATOM 646 C CA . MET A 1 84 ? -4.870 11.406 8.002 1.00 95.75 84 MET A CA 1
ATOM 647 C C . MET A 1 84 ? -5.300 10.334 9.015 1.00 95.75 84 MET A C 1
ATOM 649 O O . MET A 1 84 ? -6.171 10.578 9.849 1.00 95.75 84 MET A O 1
ATOM 653 N N . ARG A 1 85 ? -4.637 9.170 9.015 1.00 94.44 85 ARG A N 1
ATOM 654 C CA . ARG A 1 85 ? -4.860 8.111 10.016 1.00 94.44 85 ARG A CA 1
ATOM 655 C C . ARG A 1 85 ? -4.550 8.582 11.440 1.00 94.44 85 ARG A C 1
ATOM 657 O O . ARG A 1 85 ? -5.319 8.309 12.364 1.00 94.44 85 ARG A O 1
ATOM 664 N N . ARG A 1 86 ? -3.467 9.349 11.617 1.00 92.94 86 ARG A N 1
ATOM 665 C CA . ARG A 1 86 ? -3.077 9.923 12.919 1.00 92.94 86 ARG A CA 1
ATOM 666 C C . ARG A 1 86 ? -4.061 10.956 13.453 1.00 92.94 86 ARG A C 1
ATOM 668 O O . ARG A 1 86 ? -4.140 11.108 14.662 1.00 92.94 86 ARG A O 1
ATOM 675 N N . VAL A 1 87 ? -4.816 11.640 12.593 1.00 93.81 87 VAL A N 1
ATOM 676 C CA . VAL A 1 87 ? -5.882 12.563 13.031 1.00 93.81 87 VAL A CA 1
ATOM 677 C C . VAL A 1 87 ? -7.246 11.885 13.182 1.00 93.81 87 VAL A C 1
ATOM 679 O O . VAL A 1 87 ? -8.232 12.572 13.410 1.00 93.81 87 VAL A O 1
ATOM 682 N N . GLY A 1 88 ? -7.317 10.553 13.080 1.00 93.31 88 GLY A N 1
ATOM 683 C CA . GLY A 1 88 ? -8.541 9.794 13.358 1.00 93.31 88 GLY A CA 1
ATOM 684 C C . GLY A 1 88 ? -9.302 9.297 12.127 1.00 93.31 88 GLY A C 1
ATOM 685 O O . GLY A 1 88 ? -10.338 8.651 12.274 1.00 93.31 88 GLY A O 1
ATOM 686 N N . MET A 1 89 ? -8.801 9.530 10.911 1.00 94.94 89 MET A N 1
ATOM 687 C CA . MET A 1 89 ? -9.497 9.101 9.696 1.00 94.94 89 MET A CA 1
ATOM 688 C C . MET A 1 89 ? -9.176 7.654 9.307 1.00 94.94 89 MET A C 1
ATOM 690 O O . MET A 1 89 ? -8.023 7.223 9.342 1.00 94.94 89 MET A O 1
ATOM 694 N N . ALA A 1 90 ? -10.167 6.916 8.805 1.00 94.56 90 ALA A N 1
ATOM 695 C CA . ALA A 1 90 ? -9.908 5.701 8.036 1.00 94.56 90 ALA A CA 1
ATOM 696 C C . ALA A 1 90 ? -9.515 6.086 6.597 1.00 94.56 90 ALA A C 1
ATOM 698 O O . ALA A 1 90 ? -10.360 6.191 5.713 1.00 94.56 90 ALA A O 1
ATOM 699 N N . ALA A 1 91 ? -8.231 6.363 6.380 1.00 95.94 91 ALA A N 1
ATOM 700 C CA . ALA A 1 91 ? -7.709 6.843 5.102 1.00 95.94 91 ALA A CA 1
ATOM 701 C C . ALA A 1 91 ? -6.828 5.792 4.410 1.00 95.94 91 ALA A C 1
ATOM 703 O O . ALA A 1 91 ? -6.066 5.077 5.067 1.00 95.94 91 ALA A O 1
ATOM 704 N N . PHE A 1 92 ? -6.897 5.720 3.083 1.00 97.25 92 PHE A N 1
ATOM 705 C CA . PHE A 1 92 ? -6.152 4.771 2.256 1.00 97.25 92 PHE A CA 1
ATOM 706 C C . PHE A 1 92 ? -5.691 5.434 0.956 1.00 97.25 92 PHE A C 1
ATOM 708 O O . PHE A 1 92 ? -6.346 6.340 0.447 1.00 97.25 92 PHE A O 1
ATOM 715 N N . GLN A 1 93 ? -4.581 4.959 0.399 1.00 97.94 93 GLN A N 1
ATOM 716 C CA . GLN A 1 93 ? -4.192 5.254 -0.976 1.00 97.94 93 GLN A CA 1
ATOM 717 C C . GLN A 1 93 ? -4.135 3.945 -1.755 1.00 97.94 93 GLN A C 1
ATOM 719 O O . GLN A 1 93 ? -3.741 2.918 -1.214 1.00 97.94 93 GLN A O 1
ATOM 724 N N . THR A 1 94 ? -4.517 3.980 -3.027 1.00 98.06 94 THR A N 1
ATOM 725 C CA . THR A 1 94 ? -4.225 2.903 -3.971 1.00 98.06 94 THR A CA 1
ATOM 726 C C . THR A 1 94 ? -3.920 3.447 -5.360 1.00 98.06 94 THR A C 1
ATOM 728 O O . THR A 1 94 ? -3.914 4.657 -5.575 1.00 98.06 94 THR A O 1
ATOM 731 N N . VAL A 1 95 ? -3.588 2.567 -6.301 1.00 96.69 95 VAL A N 1
ATOM 732 C CA . VAL A 1 95 ? -3.178 2.951 -7.654 1.00 96.69 95 VAL A CA 1
ATOM 733 C C . VAL A 1 95 ? -4.383 2.922 -8.586 1.00 96.69 95 VAL A C 1
ATOM 735 O O . VAL A 1 95 ? -5.054 1.900 -8.678 1.00 96.69 95 VAL A O 1
ATOM 738 N N . LEU A 1 96 ? -4.634 4.012 -9.310 1.00 96.94 96 LEU A N 1
ATOM 739 C CA . LEU A 1 96 ? -5.651 4.051 -10.362 1.00 96.94 96 LEU A CA 1
ATOM 740 C C . LEU A 1 96 ? -5.080 3.479 -11.662 1.00 96.94 96 LEU A C 1
ATOM 742 O O . LEU A 1 96 ? -4.087 4.007 -12.162 1.00 96.94 96 LEU A O 1
ATOM 746 N N . LEU A 1 97 ? -5.722 2.456 -12.233 1.00 96.44 97 LEU A N 1
ATOM 747 C CA . LEU A 1 97 ? -5.323 1.832 -13.506 1.00 96.44 97 LEU A CA 1
ATOM 748 C C . LEU A 1 97 ? -3.839 1.393 -13.512 1.00 96.44 97 LEU A C 1
ATOM 750 O O . LEU A 1 97 ? -3.058 1.823 -14.364 1.00 96.44 97 LEU A O 1
ATOM 754 N N . PRO A 1 98 ? -3.420 0.514 -12.581 1.00 95.81 98 PRO A N 1
ATOM 755 C CA . PRO A 1 98 ? -2.008 0.199 -12.329 1.00 95.81 98 PRO A CA 1
ATOM 756 C C . PRO A 1 98 ? -1.290 -0.481 -13.506 1.00 95.81 98 PRO A C 1
ATOM 758 O O . PRO A 1 98 ? -0.061 -0.526 -13.535 1.00 95.81 98 PRO A O 1
ATOM 761 N N . GLN A 1 99 ? -2.047 -1.016 -14.467 1.00 94.31 99 GLN A N 1
ATOM 762 C CA . GLN A 1 99 ? -1.517 -1.672 -15.666 1.00 94.31 99 GLN A CA 1
ATOM 763 C C . GLN A 1 99 ? -1.127 -0.678 -16.771 1.00 94.31 99 GLN A C 1
ATOM 765 O O . GLN A 1 99 ? -0.428 -1.055 -17.709 1.00 94.31 99 GLN A O 1
ATOM 770 N N . LEU A 1 100 ? -1.563 0.581 -16.675 1.00 95.06 100 LEU A N 1
ATOM 771 C CA . LEU A 1 100 ? -1.226 1.626 -17.636 1.00 95.06 100 LEU A CA 1
ATOM 772 C C . LEU A 1 100 ? 0.039 2.372 -17.206 1.00 95.06 100 LEU A C 1
ATOM 774 O O . LEU A 1 100 ? 0.365 2.457 -16.025 1.00 95.06 100 LEU A O 1
ATOM 778 N N . ASN A 1 101 ? 0.767 2.937 -18.165 1.00 94.31 101 ASN A N 1
ATOM 779 C CA . ASN A 1 101 ? 1.872 3.849 -17.868 1.00 94.31 101 ASN A CA 1
ATOM 780 C C . ASN A 1 101 ? 1.398 5.315 -17.903 1.00 94.31 101 ASN A C 1
ATOM 782 O O . ASN A 1 101 ? 0.270 5.627 -18.286 1.00 94.31 101 ASN A O 1
ATOM 786 N N . GLY A 1 102 ? 2.281 6.243 -17.529 1.00 93.69 102 GLY A N 1
ATOM 787 C CA . GLY A 1 102 ? 1.953 7.668 -17.527 1.00 93.69 102 GLY A CA 1
ATOM 788 C C . GLY A 1 102 ? 1.574 8.237 -18.901 1.00 93.69 102 GLY A C 1
ATOM 789 O O . GLY A 1 102 ? 0.780 9.173 -18.958 1.00 93.69 102 GLY A O 1
ATOM 790 N N . THR A 1 103 ? 2.096 7.698 -20.004 1.00 94.69 103 THR A N 1
ATOM 791 C CA . THR A 1 103 ? 1.749 8.139 -21.366 1.00 94.69 103 THR A CA 1
ATOM 792 C C . THR A 1 103 ? 0.323 7.736 -21.724 1.00 94.69 103 THR A C 1
ATOM 794 O O . THR A 1 103 ? -0.434 8.564 -22.229 1.00 94.69 103 THR A O 1
ATOM 797 N N . ASP A 1 104 ? -0.070 6.505 -21.399 1.00 95.44 104 ASP A N 1
ATOM 798 C CA . ASP A 1 104 ? -1.424 6.003 -21.643 1.00 95.44 104 ASP A CA 1
ATOM 799 C C . ASP A 1 104 ? -2.457 6.761 -20.810 1.00 95.44 104 ASP A C 1
ATOM 801 O O . ASP A 1 104 ? -3.477 7.200 -21.337 1.00 95.44 104 ASP A O 1
ATOM 805 N N . ILE A 1 105 ? -2.160 7.007 -19.531 1.00 95.94 105 ILE A N 1
ATOM 806 C CA . ILE A 1 105 ? -3.009 7.835 -18.667 1.00 95.94 105 ILE A CA 1
ATOM 807 C C . ILE A 1 105 ? -3.143 9.254 -19.230 1.00 95.94 105 ILE A C 1
ATOM 809 O O . ILE A 1 105 ? -4.252 9.786 -19.304 1.00 95.94 105 ILE A O 1
ATOM 813 N N . LYS A 1 106 ? -2.036 9.862 -19.679 1.00 94.88 106 LYS A N 1
ATOM 814 C CA . LYS A 1 106 ? -2.074 11.186 -20.310 1.00 94.88 106 LYS A CA 1
ATOM 815 C C . LYS A 1 106 ? -2.964 11.172 -21.549 1.00 94.88 106 LYS A C 1
ATOM 817 O O . LYS A 1 106 ? -3.768 12.085 -21.698 1.00 94.88 106 LYS A O 1
ATOM 822 N N . ARG A 1 107 ? -2.854 10.155 -22.410 1.00 95.88 107 ARG A N 1
ATOM 823 C CA . ARG A 1 107 ? -3.712 9.997 -23.594 1.00 95.88 107 ARG A CA 1
ATOM 824 C C . ARG A 1 107 ? -5.185 9.946 -23.193 1.00 95.88 107 ARG A C 1
ATOM 826 O O . ARG A 1 107 ? -5.957 10.753 -23.698 1.00 95.88 107 ARG A O 1
ATOM 833 N N . LEU A 1 108 ? -5.548 9.062 -22.259 1.00 95.56 108 LEU A N 1
ATOM 834 C CA . LEU A 1 108 ? -6.925 8.910 -21.775 1.00 95.56 108 LEU A CA 1
ATOM 835 C C . LEU A 1 108 ? -7.493 10.226 -21.231 1.00 95.56 108 LEU A C 1
ATOM 837 O O . LEU A 1 108 ? -8.628 10.575 -21.537 1.00 95.56 108 LEU A O 1
ATOM 841 N N . ASN A 1 109 ? -6.689 10.992 -20.491 1.00 93.38 109 ASN A N 1
ATOM 842 C CA . ASN A 1 109 ? -7.105 12.266 -19.902 1.00 93.38 109 ASN A CA 1
ATOM 843 C C . ASN A 1 109 ? -7.389 13.380 -20.935 1.00 93.38 109 ASN A C 1
ATOM 845 O O . ASN A 1 109 ? -7.974 14.397 -20.579 1.00 93.38 109 ASN A O 1
ATOM 849 N N . HIS A 1 110 ? -6.971 13.215 -22.196 1.00 94.75 110 HIS A N 1
ATOM 850 C CA . HIS A 1 110 ? -7.249 14.167 -23.283 1.00 94.75 110 HIS A CA 1
ATOM 851 C C . HIS A 1 110 ? -8.397 13.722 -24.201 1.00 94.75 110 HIS A C 1
ATOM 853 O O . HIS A 1 110 ? -8.758 14.463 -25.115 1.00 94.75 110 HIS A O 1
ATOM 859 N N . LEU A 1 111 ? -8.965 12.530 -23.992 1.00 96.19 111 LEU A N 1
ATOM 860 C CA . LEU A 1 111 ? -10.106 12.063 -24.775 1.00 96.19 111 LEU A CA 1
ATOM 861 C C . LEU A 1 111 ? -11.391 12.764 -24.329 1.00 96.19 111 LEU A C 1
ATOM 863 O O . LEU A 1 111 ? -11.600 13.038 -23.147 1.00 96.19 111 LEU A O 1
ATOM 867 N N . ASP A 1 112 ? -12.295 13.001 -25.278 1.00 96.06 112 ASP A N 1
ATOM 868 C CA . ASP A 1 112 ? -13.662 13.380 -24.945 1.00 96.06 112 ASP A CA 1
ATOM 869 C C . ASP A 1 112 ? -14.413 12.206 -24.287 1.00 96.06 112 ASP A C 1
ATOM 871 O O . ASP A 1 112 ? -14.033 11.039 -24.410 1.00 96.06 112 ASP A O 1
ATOM 875 N N . ARG A 1 113 ? -15.523 12.504 -23.600 1.00 92.94 113 ARG A N 1
ATOM 876 C CA . ARG A 1 113 ? -16.304 11.495 -22.862 1.00 92.94 113 ARG A CA 1
ATOM 877 C C . ARG A 1 113 ? -16.840 10.363 -23.742 1.00 92.94 113 ARG A C 1
ATOM 879 O O . ARG A 1 113 ? -16.917 9.231 -23.274 1.00 92.94 113 ARG A O 1
ATOM 886 N N . THR A 1 114 ? -17.225 10.655 -24.982 1.00 94.56 114 THR A N 1
ATOM 887 C CA . THR A 1 114 ? -17.797 9.659 -25.900 1.00 94.56 114 THR A CA 1
ATOM 888 C C . THR A 1 114 ? -16.725 8.682 -26.356 1.00 94.56 114 THR A C 1
ATOM 890 O O . THR A 1 114 ? -16.966 7.477 -26.410 1.00 94.56 114 THR A O 1
ATOM 893 N N . THR A 1 115 ? -15.533 9.194 -26.649 1.00 95.44 115 THR A N 1
ATOM 894 C CA . THR A 1 115 ? -14.373 8.385 -27.013 1.00 95.44 115 THR A CA 1
ATOM 895 C C . THR A 1 115 ? -13.873 7.585 -25.811 1.00 95.44 115 THR A C 1
ATOM 897 O O . THR A 1 115 ? -13.684 6.377 -25.925 1.00 95.44 115 THR A O 1
ATOM 900 N N . LEU A 1 116 ? -13.773 8.205 -24.631 1.00 93.88 116 LEU A N 1
ATOM 901 C CA . LEU A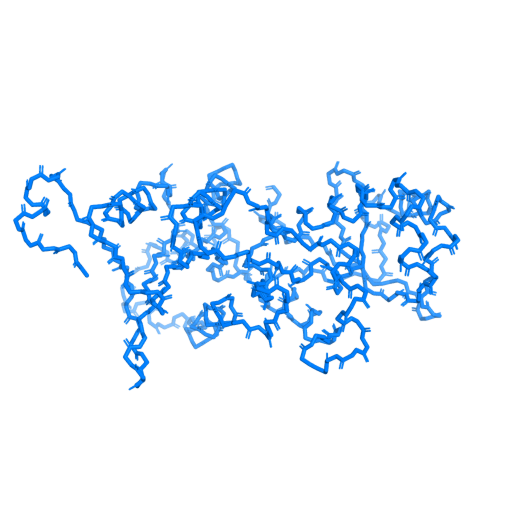 1 116 ? -13.358 7.537 -23.394 1.00 93.88 116 LEU A CA 1
ATOM 902 C C . LEU A 1 116 ? -14.284 6.369 -23.017 1.00 93.88 116 LEU A C 1
ATOM 904 O O . LEU A 1 116 ? -13.809 5.315 -22.602 1.00 93.88 116 LEU A O 1
ATOM 908 N N . ALA A 1 117 ? -15.598 6.512 -23.215 1.00 91.69 117 ALA A N 1
ATOM 909 C CA . ALA A 1 117 ? -16.561 5.438 -22.963 1.00 91.69 117 ALA A CA 1
ATOM 910 C C . ALA A 1 117 ? -16.323 4.186 -23.834 1.00 91.69 117 ALA A C 1
ATOM 912 O O . ALA A 1 117 ? -16.753 3.094 -23.468 1.00 91.69 117 ALA A O 1
ATOM 913 N N . ARG A 1 118 ? -15.623 4.326 -24.968 1.00 94.88 118 ARG A N 1
ATOM 914 C CA . ARG A 1 118 ? -15.275 3.229 -25.888 1.00 94.88 118 ARG A CA 1
ATOM 915 C C . ARG A 1 118 ? -13.911 2.601 -25.598 1.00 94.88 118 ARG A C 1
ATOM 917 O O . ARG A 1 118 ? -13.584 1.582 -26.199 1.00 94.88 118 ARG A O 1
ATOM 924 N N . GLU A 1 119 ? -13.128 3.155 -24.673 1.00 93.44 119 GLU A N 1
ATOM 925 C CA . GLU A 1 119 ? -11.820 2.610 -24.272 1.00 93.44 119 GLU A CA 1
ATOM 926 C C . GLU A 1 119 ? -11.941 1.341 -23.407 1.00 93.44 119 GLU A C 1
ATOM 928 O O . GLU A 1 119 ? -10.926 0.751 -23.054 1.00 93.44 119 GLU A O 1
ATOM 933 N N . HIS A 1 120 ? -13.165 0.903 -23.069 1.00 89.44 120 HIS A N 1
ATOM 934 C CA . HIS A 1 120 ? -13.440 -0.294 -22.259 1.00 89.44 120 HIS A CA 1
ATOM 935 C C . HIS A 1 120 ? -12.607 -0.340 -20.968 1.00 89.44 120 HIS A C 1
ATOM 937 O O . HIS A 1 120 ? -12.022 -1.365 -20.616 1.00 89.44 120 HIS A O 1
ATOM 943 N N . LEU A 1 121 ? -12.540 0.794 -20.264 1.00 93.31 121 LEU A N 1
ATOM 944 C CA . LEU A 1 121 ? -11.775 0.893 -19.026 1.00 93.31 121 LEU A CA 1
ATOM 945 C C . LEU A 1 121 ? -12.291 -0.109 -17.978 1.00 93.31 121 LEU A C 1
ATOM 947 O O . LEU A 1 121 ? -13.507 -0.300 -17.860 1.00 93.31 121 LEU A O 1
ATOM 951 N N . PRO A 1 122 ? -11.396 -0.701 -17.170 1.00 94.25 122 PRO A N 1
ATOM 952 C CA . PRO A 1 122 ? -11.734 -1.730 -16.190 1.00 94.25 122 PRO A CA 1
ATOM 953 C C . PRO A 1 122 ? -12.407 -1.158 -14.925 1.00 94.25 122 PRO A C 1
ATOM 955 O O . PRO A 1 122 ? -11.949 -1.347 -13.801 1.00 94.25 122 PRO A O 1
ATOM 958 N N . VAL A 1 123 ? -13.522 -0.438 -15.081 1.00 93.62 123 VAL A N 1
ATOM 959 C CA . VAL A 1 123 ? -14.185 0.312 -13.996 1.00 93.62 123 VAL A CA 1
ATOM 960 C C . VAL A 1 123 ? -14.526 -0.580 -12.801 1.00 93.62 123 VAL A C 1
ATOM 962 O O . VAL A 1 123 ? -14.294 -0.193 -11.658 1.00 93.62 123 VAL A O 1
ATOM 965 N N . ARG A 1 124 ? -15.049 -1.789 -13.047 1.00 94.75 124 ARG A N 1
ATOM 966 C CA . ARG A 1 124 ? -15.387 -2.737 -11.974 1.00 94.75 124 ARG A CA 1
ATOM 967 C C . ARG A 1 124 ? -14.158 -3.113 -11.148 1.00 94.75 124 ARG A C 1
ATOM 969 O O . ARG A 1 124 ? -14.230 -3.119 -9.925 1.00 94.75 124 ARG A O 1
ATOM 976 N N . GLU A 1 125 ? -13.040 -3.378 -11.809 1.00 95.31 125 GLU A N 1
ATOM 977 C CA . GLU A 1 125 ? -11.796 -3.781 -11.152 1.00 95.31 125 GLU A CA 1
ATOM 978 C C . GLU A 1 125 ? -11.195 -2.625 -10.342 1.00 95.31 125 GLU A C 1
ATOM 980 O O . GLU A 1 125 ? -10.637 -2.859 -9.273 1.00 95.31 125 GLU A O 1
ATOM 985 N N . GLU A 1 126 ? -11.354 -1.376 -10.794 1.00 96.56 126 GLU A N 1
ATOM 986 C CA . GLU A 1 126 ? -10.950 -0.188 -10.029 1.00 96.56 126 GLU A CA 1
ATOM 987 C C . GLU A 1 126 ? -11.807 0.015 -8.768 1.00 96.56 126 GLU A C 1
ATOM 989 O O . GLU A 1 126 ? -11.270 0.323 -7.702 1.00 96.56 126 GLU A O 1
ATOM 994 N N . VAL A 1 127 ? -13.120 -0.234 -8.842 1.00 95.44 127 VAL A N 1
ATOM 995 C CA . VAL A 1 127 ? -13.994 -0.222 -7.654 1.00 95.44 127 VAL A CA 1
ATOM 996 C C . VAL A 1 127 ? -13.601 -1.339 -6.685 1.00 95.44 127 VAL A C 1
ATOM 998 O O 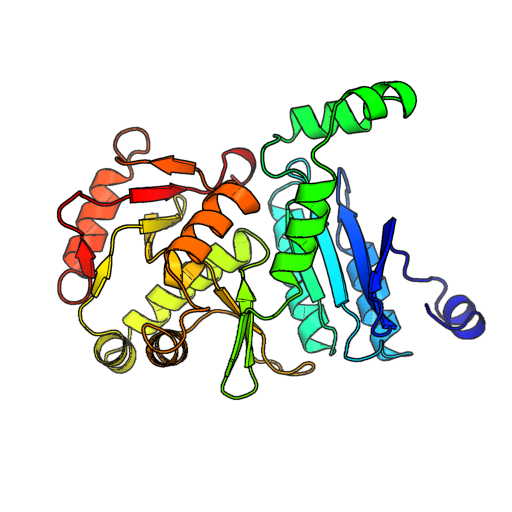. VAL A 1 127 ? -13.409 -1.089 -5.495 1.00 95.44 127 VAL A O 1
ATOM 1001 N N . GLU A 1 128 ? -13.416 -2.565 -7.176 1.00 95.44 128 GLU A N 1
ATOM 1002 C CA . GLU A 1 128 ? -12.979 -3.701 -6.356 1.00 95.44 128 GLU A CA 1
ATOM 1003 C C . GLU A 1 128 ? -11.607 -3.463 -5.711 1.00 95.44 128 GLU A C 1
ATOM 1005 O O . GLU A 1 128 ? -11.377 -3.883 -4.575 1.00 95.44 128 GLU A O 1
ATOM 1010 N N . ARG A 1 129 ? -10.698 -2.767 -6.402 1.00 96.44 129 ARG A N 1
ATOM 1011 C CA . ARG A 1 129 ? -9.388 -2.362 -5.875 1.00 96.44 129 ARG A CA 1
ATOM 1012 C C . ARG A 1 129 ? -9.524 -1.398 -4.702 1.00 96.44 129 ARG A C 1
ATOM 1014 O O . ARG A 1 129 ? -8.873 -1.611 -3.682 1.00 96.44 129 ARG A O 1
ATOM 1021 N N . ALA A 1 130 ? -10.375 -0.378 -4.821 1.00 96.25 130 ALA A N 1
ATOM 1022 C CA . ALA A 1 130 ? -10.638 0.555 -3.728 1.00 96.25 130 ALA A CA 1
ATOM 1023 C C . ALA A 1 130 ? -11.253 -0.162 -2.513 1.00 96.25 130 ALA A C 1
ATOM 1025 O O . ALA A 1 130 ? -10.795 0.020 -1.386 1.00 96.25 130 ALA A O 1
ATOM 1026 N N . LEU A 1 131 ? -12.235 -1.042 -2.738 1.00 95.31 131 LEU A N 1
ATOM 1027 C CA . LEU A 1 131 ? -12.847 -1.833 -1.665 1.00 95.31 131 LEU A CA 1
ATOM 1028 C C . LEU A 1 131 ? -11.830 -2.753 -0.978 1.00 95.31 131 LEU A C 1
ATOM 1030 O O . LEU A 1 131 ? -11.806 -2.851 0.245 1.00 95.31 131 LEU A O 1
ATOM 1034 N N . ALA A 1 132 ? -10.947 -3.388 -1.745 1.00 95.12 132 ALA A N 1
ATOM 1035 C CA . ALA A 1 132 ? -9.970 -4.331 -1.216 1.00 95.12 132 ALA A CA 1
ATOM 1036 C C . ALA A 1 132 ? -8.999 -3.748 -0.184 1.00 95.12 132 ALA A C 1
ATOM 1038 O O . ALA A 1 132 ? -8.538 -4.482 0.687 1.00 95.12 132 ALA A O 1
ATOM 1039 N N . VAL A 1 133 ? -8.652 -2.466 -0.305 1.00 95.69 133 VAL A N 1
ATOM 1040 C CA . VAL A 1 133 ? -7.720 -1.805 0.622 1.00 95.69 133 VAL A CA 1
ATOM 1041 C C . VAL A 1 133 ? -8.459 -1.217 1.827 1.00 95.69 133 VAL A C 1
ATOM 1043 O O . VAL A 1 133 ? -7.918 -1.177 2.929 1.00 95.69 133 VAL A O 1
ATOM 1046 N N . VAL A 1 134 ? -9.723 -0.822 1.642 1.00 95.06 134 VAL A N 1
ATOM 1047 C CA . VAL A 1 134 ? -10.586 -0.264 2.695 1.00 95.06 134 VAL A CA 1
ATOM 1048 C C . VAL A 1 134 ? -11.111 -1.336 3.648 1.00 95.06 134 VAL A C 1
ATOM 1050 O O . VAL A 1 134 ? -11.309 -1.060 4.835 1.00 95.06 134 VAL A O 1
ATOM 1053 N N . GLU A 1 135 ? -11.373 -2.543 3.151 1.00 93.31 135 GLU A N 1
ATOM 1054 C CA . GLU A 1 135 ? -11.910 -3.625 3.971 1.00 93.31 135 GLU A CA 1
ATOM 1055 C C . GLU A 1 135 ? -10.791 -4.350 4.735 1.00 93.31 135 GLU A C 1
ATOM 1057 O O . GLU A 1 135 ? -9.834 -4.833 4.121 1.00 93.31 135 GLU A O 1
ATOM 1062 N N . PRO A 1 136 ? -10.881 -4.447 6.076 1.00 94.06 136 PRO A N 1
ATOM 1063 C CA . PRO A 1 136 ? -9.909 -5.208 6.839 1.00 94.06 136 PRO A CA 1
ATOM 1064 C C . PRO A 1 136 ? -10.059 -6.698 6.528 1.00 94.06 136 PRO A C 1
ATOM 1066 O O . PRO A 1 136 ? -11.155 -7.257 6.515 1.00 94.06 136 PRO A O 1
ATOM 1069 N N . VAL A 1 137 ? -8.928 -7.360 6.328 1.00 94.06 137 VAL A N 1
ATOM 1070 C CA . VAL A 1 137 ? -8.837 -8.813 6.171 1.00 94.06 137 VAL A CA 1
ATOM 1071 C C . VAL A 1 137 ? -9.183 -9.498 7.494 1.00 94.06 137 VAL A C 1
ATOM 1073 O O . VAL A 1 137 ? -9.898 -10.501 7.509 1.00 94.06 137 VAL A O 1
ATOM 1076 N N . LEU A 1 138 ? -8.698 -8.932 8.601 1.00 93.88 138 LEU A N 1
ATOM 1077 C CA . LEU A 1 138 ? -9.008 -9.332 9.972 1.00 93.88 138 LEU A CA 1
ATOM 1078 C C . LEU A 1 138 ? -8.661 -8.202 10.955 1.00 93.88 138 LEU A C 1
ATOM 1080 O O . LEU A 1 138 ? -8.001 -7.228 10.590 1.00 93.88 138 LEU A O 1
ATOM 1084 N N . THR A 1 139 ? -9.068 -8.363 12.212 1.00 91.56 139 THR A N 1
ATOM 1085 C CA . THR A 1 139 ? -8.688 -7.484 13.327 1.00 91.56 139 THR A CA 1
ATOM 1086 C C . THR A 1 139 ? -7.932 -8.306 14.365 1.00 91.56 139 THR A C 1
ATOM 1088 O O . THR A 1 139 ? -8.371 -9.403 14.704 1.00 91.56 139 THR A O 1
ATOM 1091 N N . MET A 1 140 ? -6.804 -7.793 14.859 1.00 86.75 140 MET A N 1
ATOM 1092 C CA . MET A 1 140 ? -5.925 -8.474 15.812 1.00 86.75 140 MET A CA 1
ATOM 1093 C C . MET A 1 140 ? -5.217 -7.448 16.706 1.00 86.75 140 MET A C 1
ATOM 1095 O O . MET A 1 140 ? -4.663 -6.481 16.190 1.00 86.75 140 MET A O 1
ATOM 1099 N N . HIS A 1 141 ? -5.217 -7.648 18.030 1.00 82.31 141 HIS A N 1
ATOM 1100 C CA . HIS A 1 141 ? -4.600 -6.732 19.011 1.00 82.31 141 HIS A CA 1
ATOM 1101 C C . HIS A 1 141 ? -4.969 -5.248 18.782 1.00 82.31 141 HIS A C 1
ATOM 1103 O O . HIS A 1 141 ? -4.093 -4.392 18.689 1.00 82.31 141 HIS A O 1
ATOM 1109 N N . GLU A 1 142 ? -6.264 -4.959 18.591 1.00 86.94 142 GLU A N 1
ATOM 1110 C CA . GLU A 1 142 ? -6.813 -3.622 18.264 1.00 86.94 142 GLU A CA 1
ATOM 1111 C C . GLU A 1 142 ? -6.354 -3.020 16.922 1.00 86.94 142 GLU A C 1
ATOM 1113 O O . GLU A 1 142 ? -6.813 -1.952 16.517 1.00 86.94 142 GLU A O 1
ATOM 1118 N N . ARG A 1 143 ? -5.496 -3.717 16.175 1.00 92.31 143 ARG A N 1
ATOM 1119 C CA . ARG A 1 143 ? -5.077 -3.334 14.829 1.00 92.31 143 ARG A CA 1
ATOM 1120 C C . ARG A 1 143 ? -5.983 -3.977 13.798 1.00 92.31 143 ARG A C 1
ATOM 1122 O O . ARG A 1 143 ? -6.378 -5.138 13.913 1.00 92.31 143 ARG A O 1
ATOM 1129 N N . ARG A 1 144 ? -6.277 -3.227 12.745 1.00 94.56 144 ARG A N 1
ATOM 1130 C CA . ARG A 1 144 ? -6.962 -3.741 11.561 1.00 94.56 144 ARG A CA 1
ATOM 1131 C C . ARG A 1 144 ? -5.912 -4.116 10.529 1.00 94.56 144 ARG A C 1
ATOM 1133 O O . ARG A 1 144 ? -5.079 -3.290 10.166 1.00 94.56 144 ARG A O 1
ATOM 1140 N N . ILE A 1 145 ? -5.933 -5.363 10.078 1.00 96.31 145 ILE A N 1
ATOM 1141 C CA . ILE A 1 145 ? -5.011 -5.850 9.056 1.00 96.31 145 ILE A CA 1
ATOM 1142 C C . ILE A 1 145 ? -5.653 -5.617 7.699 1.00 96.31 145 ILE A C 1
ATOM 1144 O O . ILE A 1 145 ? -6.699 -6.189 7.401 1.00 96.31 145 ILE A O 1
ATOM 1148 N N . HIS A 1 146 ? -5.024 -4.789 6.879 1.00 97.00 146 HIS A N 1
ATOM 1149 C CA . HIS A 1 146 ? -5.457 -4.467 5.525 1.00 97.00 146 HIS A CA 1
ATOM 1150 C C . HIS A 1 146 ? -4.470 -5.036 4.511 1.00 97.00 146 HIS A C 1
ATOM 1152 O O . HIS A 1 146 ? -3.327 -5.345 4.846 1.00 97.00 146 HIS A O 1
ATOM 1158 N N . LEU A 1 147 ? -4.901 -5.166 3.259 1.00 97.81 147 LEU A N 1
ATOM 1159 C CA . LEU A 1 147 ? -3.960 -5.296 2.152 1.00 97.81 147 LEU A CA 1
ATOM 1160 C C . LEU A 1 147 ? -3.232 -3.958 1.966 1.00 97.81 147 LEU A C 1
ATOM 1162 O O . LEU A 1 147 ? -3.867 -2.906 2.028 1.00 97.81 147 LEU A O 1
ATOM 1166 N N . ALA A 1 148 ? -1.921 -4.003 1.718 1.00 97.88 148 ALA A N 1
ATOM 1167 C CA . ALA A 1 148 ? -1.120 -2.810 1.456 1.00 97.88 148 ALA A CA 1
ATOM 1168 C C . ALA A 1 148 ? -1.717 -2.029 0.277 1.00 97.88 148 ALA A C 1
ATOM 1170 O O . ALA A 1 148 ? -1.942 -2.589 -0.801 1.00 97.88 148 ALA A O 1
ATOM 1171 N N . GLY A 1 149 ? -2.021 -0.755 0.495 1.00 96.75 149 GLY A N 1
ATOM 1172 C CA . GLY A 1 149 ? -2.814 0.044 -0.428 1.00 96.75 149 GLY A CA 1
ATOM 1173 C C . GLY A 1 149 ? -2.050 0.444 -1.684 1.00 96.75 149 GLY A C 1
ATOM 1174 O O . GLY A 1 149 ? -2.602 0.430 -2.788 1.00 96.75 149 GLY A O 1
ATOM 1175 N N . ASP A 1 150 ? -0.763 0.736 -1.519 1.00 96.75 150 ASP A N 1
ATOM 1176 C CA . ASP A 1 150 ? 0.130 1.191 -2.572 1.00 96.75 150 ASP A CA 1
ATOM 1177 C C . ASP A 1 150 ? 1.551 0.619 -2.419 1.00 96.75 150 ASP A C 1
ATOM 1179 O O . ASP A 1 150 ? 1.895 -0.031 -1.431 1.00 96.75 150 ASP A O 1
ATOM 1183 N N . ILE A 1 151 ? 2.388 0.835 -3.435 1.00 97.31 151 ILE A N 1
ATOM 1184 C CA . ILE A 1 151 ? 3.733 0.251 -3.501 1.00 97.31 151 ILE A CA 1
ATOM 1185 C C . ILE A 1 151 ? 4.655 0.815 -2.403 1.00 97.31 151 ILE A C 1
ATOM 1187 O O . ILE A 1 151 ? 5.534 0.087 -1.947 1.00 97.31 151 ILE A O 1
ATOM 1191 N N . LEU A 1 152 ? 4.469 2.056 -1.930 1.00 97.00 152 LEU A N 1
ATOM 1192 C CA . LEU A 1 152 ? 5.271 2.595 -0.826 1.00 97.00 152 LEU A CA 1
ATOM 1193 C C . LEU A 1 152 ? 5.034 1.796 0.455 1.00 97.00 152 LEU A C 1
ATOM 1195 O O . LEU A 1 152 ? 6.007 1.413 1.092 1.00 97.00 152 LEU A O 1
ATOM 1199 N N . GLU A 1 153 ? 3.779 1.497 0.803 1.00 97.50 153 GLU A N 1
ATOM 1200 C CA . GLU A 1 153 ? 3.459 0.662 1.971 1.00 97.50 153 GLU A CA 1
ATOM 1201 C C . GLU A 1 153 ? 4.123 -0.723 1.867 1.00 97.50 153 GLU A C 1
ATOM 1203 O O . GLU A 1 153 ? 4.731 -1.195 2.828 1.00 97.50 153 GLU A O 1
ATOM 1208 N N . VAL A 1 154 ? 4.100 -1.342 0.680 1.00 98.44 154 VAL A N 1
ATOM 1209 C CA . VAL A 1 154 ? 4.774 -2.631 0.429 1.00 98.44 154 VAL A CA 1
ATOM 1210 C C . VAL A 1 154 ? 6.286 -2.536 0.676 1.00 98.44 154 VAL A C 1
ATOM 1212 O O . VAL A 1 154 ? 6.873 -3.423 1.300 1.00 98.44 154 VAL A O 1
ATOM 1215 N N . LEU A 1 155 ? 6.930 -1.463 0.206 1.00 97.75 155 LEU A N 1
ATOM 1216 C CA . LEU A 1 155 ? 8.369 -1.250 0.386 1.00 97.75 155 LEU A CA 1
ATOM 1217 C C . LEU A 1 155 ? 8.735 -0.859 1.826 1.00 97.75 155 LEU A C 1
ATOM 1219 O O . LEU A 1 155 ? 9.789 -1.266 2.312 1.00 97.75 155 LEU A O 1
ATOM 1223 N N . LEU A 1 156 ? 7.872 -0.130 2.535 1.00 97.44 156 LEU A N 1
ATOM 1224 C CA . LEU A 1 156 ? 8.049 0.166 3.959 1.00 97.44 156 LEU A CA 1
ATOM 1225 C C . LEU A 1 156 ? 7.943 -1.106 4.805 1.00 97.44 156 LEU A C 1
ATOM 1227 O O . LEU A 1 156 ? 8.774 -1.313 5.684 1.00 97.44 156 LEU A O 1
ATOM 1231 N N . ASN A 1 157 ? 7.016 -2.013 4.483 1.00 98.50 157 ASN A N 1
ATOM 1232 C CA . ASN A 1 157 ? 6.972 -3.337 5.105 1.00 98.50 157 ASN A CA 1
ATOM 1233 C C . ASN A 1 157 ? 8.255 -4.131 4.840 1.00 98.50 157 ASN A C 1
ATOM 1235 O O . ASN A 1 157 ? 8.810 -4.735 5.753 1.00 98.50 157 ASN A O 1
ATOM 1239 N N . LEU A 1 158 ? 8.765 -4.122 3.604 1.00 98.44 158 LEU A N 1
ATOM 1240 C CA . LEU A 1 158 ? 10.055 -4.745 3.298 1.00 98.44 158 LEU A CA 1
ATOM 1241 C C . LEU A 1 158 ? 11.168 -4.170 4.185 1.00 98.44 158 LEU A C 1
ATOM 1243 O O . LEU A 1 158 ? 11.952 -4.928 4.746 1.00 98.44 158 LEU A O 1
ATOM 1247 N N . GLN A 1 159 ? 11.230 -2.849 4.358 1.00 97.75 159 GLN A N 1
ATOM 1248 C CA . GLN A 1 159 ? 12.212 -2.228 5.250 1.00 97.75 159 GLN A CA 1
ATOM 1249 C C . GLN A 1 159 ? 12.005 -2.634 6.713 1.00 97.75 159 GLN A C 1
ATOM 1251 O O . GLN A 1 159 ? 12.986 -2.949 7.387 1.00 97.75 159 GLN A O 1
ATOM 1256 N N . GLN A 1 160 ? 10.758 -2.678 7.187 1.00 98.19 160 GLN A N 1
ATOM 1257 C CA . GLN A 1 160 ? 10.429 -3.083 8.553 1.00 98.19 160 GLN A CA 1
ATOM 1258 C C . GLN A 1 160 ? 10.856 -4.527 8.837 1.00 98.19 160 GLN A C 1
ATOM 1260 O O . GLN A 1 160 ? 11.433 -4.789 9.886 1.00 98.19 160 GLN A O 1
ATOM 1265 N N . TRP A 1 161 ? 10.692 -5.443 7.878 1.00 98.06 161 TRP A N 1
ATOM 1266 C CA . TRP A 1 161 ? 11.181 -6.820 8.008 1.00 98.06 161 TRP A CA 1
ATOM 1267 C C . TRP A 1 161 ? 12.693 -6.877 8.279 1.00 98.06 161 TRP A C 1
ATOM 1269 O O . TRP A 1 161 ? 13.146 -7.620 9.147 1.00 98.06 161 TRP A O 1
ATOM 1279 N N . HIS A 1 162 ? 13.482 -6.056 7.575 1.00 97.38 162 HIS A N 1
ATOM 1280 C CA . HIS A 1 162 ? 14.931 -5.961 7.803 1.00 97.38 162 HIS A CA 1
ATOM 1281 C C . HIS A 1 162 ? 15.263 -5.359 9.171 1.00 97.38 162 HIS A C 1
ATOM 1283 O O . HIS A 1 162 ? 16.203 -5.814 9.817 1.00 97.38 162 HIS A O 1
ATOM 1289 N N . VAL A 1 163 ? 14.512 -4.344 9.609 1.00 97.38 163 VAL A N 1
ATOM 1290 C CA . VAL A 1 163 ? 14.672 -3.748 10.946 1.00 97.38 163 VAL A CA 1
ATOM 1291 C C . VAL A 1 163 ? 14.416 -4.794 12.028 1.00 97.38 163 VAL A C 1
ATOM 1293 O O . VAL A 1 163 ? 15.218 -4.924 12.950 1.00 97.38 163 VAL A O 1
ATOM 1296 N N . ASP A 1 164 ? 13.353 -5.582 11.888 1.00 97.62 164 ASP A N 1
ATOM 1297 C CA . ASP A 1 164 ? 12.990 -6.600 12.870 1.00 97.62 164 ASP A CA 1
ATOM 1298 C C . ASP A 1 164 ? 14.044 -7.716 12.930 1.00 97.62 164 ASP A C 1
ATOM 1300 O O . ASP A 1 164 ? 14.517 -8.067 14.016 1.00 97.62 164 ASP A O 1
ATOM 1304 N N . LEU A 1 165 ? 14.491 -8.228 11.774 1.00 96.19 165 LEU A N 1
ATOM 1305 C CA . LEU A 1 165 ? 15.515 -9.282 11.707 1.00 96.19 165 LEU A CA 1
ATOM 1306 C C . LEU A 1 165 ? 16.934 -8.816 12.048 1.00 96.19 165 LEU A C 1
ATOM 1308 O O . LEU A 1 165 ? 17.826 -9.650 12.231 1.00 96.19 165 LEU A O 1
ATOM 1312 N N . ALA A 1 166 ? 17.167 -7.512 12.199 1.00 95.62 166 ALA A N 1
ATOM 1313 C CA . ALA A 1 166 ? 18.420 -7.019 12.758 1.00 95.62 166 ALA A CA 1
ATOM 1314 C C . ALA A 1 166 ? 18.575 -7.391 14.247 1.00 95.62 166 ALA A C 1
ATOM 1316 O O . ALA A 1 166 ? 19.699 -7.440 14.750 1.00 95.62 166 ALA A O 1
ATOM 1317 N N . THR A 1 167 ? 17.480 -7.724 14.939 1.00 96.00 167 THR A N 1
ATOM 1318 C CA . THR A 1 167 ? 17.467 -8.078 16.367 1.00 96.00 167 THR A CA 1
ATOM 1319 C C . THR A 1 167 ? 17.413 -9.591 16.601 1.00 96.00 167 THR A C 1
ATOM 1321 O O . THR A 1 167 ? 16.806 -10.323 15.818 1.00 96.00 167 THR A O 1
ATOM 1324 N N . ASP A 1 168 ? 17.997 -10.075 17.705 1.00 95.12 168 ASP A N 1
ATOM 1325 C CA . ASP A 1 168 ? 17.892 -11.493 18.098 1.00 95.12 168 ASP A CA 1
ATOM 1326 C C . ASP A 1 168 ? 16.442 -11.910 18.358 1.00 95.12 168 ASP A C 1
ATOM 1328 O O . ASP A 1 168 ? 16.011 -12.965 17.899 1.00 95.12 168 ASP A O 1
ATOM 1332 N N . ALA A 1 169 ? 15.669 -11.051 19.028 1.00 96.25 169 ALA A N 1
ATOM 1333 C CA . ALA A 1 169 ? 14.257 -11.296 19.304 1.00 96.25 169 ALA A CA 1
ATOM 1334 C C . ALA A 1 169 ? 13.442 -11.455 18.010 1.00 96.25 169 ALA A C 1
ATOM 1336 O O . ALA A 1 169 ? 12.659 -12.395 17.887 1.00 96.25 169 ALA A O 1
ATOM 1337 N N . GLY A 1 170 ? 13.662 -10.585 17.018 1.00 96.25 170 GLY A N 1
ATOM 1338 C CA . GLY A 1 170 ? 13.002 -10.681 15.717 1.00 96.25 170 GLY A CA 1
ATOM 1339 C C . GLY A 1 170 ? 13.407 -11.935 14.943 1.00 96.25 170 GLY A C 1
ATOM 1340 O O . GLY A 1 170 ? 12.539 -12.625 14.411 1.00 96.25 170 GLY A O 1
ATOM 1341 N N . ARG A 1 171 ? 14.699 -12.296 14.939 1.00 95.25 171 ARG A N 1
ATOM 1342 C CA . ARG A 1 171 ? 15.184 -13.551 14.330 1.00 95.25 171 ARG A CA 1
ATOM 1343 C C . ARG A 1 171 ? 14.569 -14.786 14.980 1.00 95.25 171 ARG A C 1
ATOM 1345 O O . ARG A 1 171 ? 14.094 -15.678 14.275 1.00 95.25 171 ARG A O 1
ATOM 1352 N N . GLN A 1 172 ? 14.531 -14.819 16.310 1.00 94.81 172 GLN A N 1
ATOM 1353 C CA . GLN A 1 172 ? 13.936 -15.915 17.069 1.00 94.81 172 GLN A CA 1
ATOM 1354 C C . GLN A 1 172 ? 12.430 -16.029 16.806 1.00 94.81 172 GLN A C 1
ATOM 1356 O O . GLN A 1 172 ? 11.939 -17.131 16.572 1.00 94.81 172 GLN A O 1
ATOM 1361 N N . ALA A 1 173 ? 11.706 -14.905 16.807 1.00 96.19 173 ALA A N 1
ATOM 1362 C CA . ALA A 1 173 ? 10.272 -14.880 16.533 1.00 96.19 173 ALA A CA 1
ATOM 1363 C C . ALA A 1 173 ? 9.958 -15.340 15.103 1.00 96.19 173 ALA A C 1
ATOM 1365 O O . ALA A 1 173 ? 9.060 -16.156 14.894 1.00 96.19 173 ALA A O 1
ATOM 1366 N N . TRP A 1 174 ? 10.713 -14.850 14.115 1.00 96.38 174 TRP A N 1
ATOM 1367 C CA . TRP A 1 174 ? 10.534 -15.220 12.715 1.00 96.38 174 TRP A CA 1
ATOM 1368 C C . TRP A 1 174 ? 10.741 -16.720 12.487 1.00 96.38 174 TRP A C 1
ATOM 1370 O O . TRP A 1 174 ? 9.914 -17.361 11.826 1.00 96.38 174 TRP A O 1
ATOM 1380 N N . GLY A 1 175 ? 11.810 -17.276 13.065 1.00 94.31 175 GLY A N 1
ATOM 1381 C CA . GLY A 1 175 ? 12.195 -18.672 12.892 1.00 94.31 175 GLY A CA 1
ATOM 1382 C C . GLY A 1 175 ? 12.620 -18.995 11.457 1.00 94.31 175 GLY A C 1
ATOM 1383 O O . GLY A 1 175 ? 12.871 -18.116 10.638 1.00 94.31 175 GLY A O 1
ATOM 1384 N N . ARG A 1 176 ? 12.716 -20.282 11.123 1.00 94.88 176 ARG A N 1
ATOM 1385 C CA . ARG A 1 176 ? 13.129 -20.719 9.783 1.00 94.88 176 ARG A CA 1
ATOM 1386 C C . ARG A 1 176 ? 11.913 -20.981 8.898 1.00 94.88 176 ARG A C 1
ATOM 1388 O O . ARG A 1 176 ? 11.065 -21.796 9.256 1.00 94.88 176 ARG A O 1
ATOM 1395 N N . ARG A 1 177 ? 11.824 -20.320 7.736 1.00 94.75 177 ARG A N 1
ATOM 1396 C CA . ARG A 1 177 ? 10.650 -20.394 6.841 1.00 94.75 177 ARG A CA 1
ATOM 1397 C C . ARG A 1 177 ? 11.024 -20.663 5.389 1.00 94.75 177 ARG A C 1
ATOM 1399 O O . ARG A 1 177 ? 12.004 -20.123 4.884 1.00 94.75 177 ARG A O 1
ATOM 1406 N N . THR A 1 178 ? 10.200 -21.466 4.712 1.00 95.56 178 THR A N 1
ATOM 1407 C CA . THR A 1 178 ? 10.306 -21.686 3.261 1.00 95.56 178 THR A CA 1
ATOM 1408 C C . THR A 1 178 ? 9.523 -20.616 2.515 1.00 95.56 178 THR A C 1
ATOM 1410 O O . THR A 1 178 ? 8.337 -20.425 2.774 1.00 95.56 178 THR A O 1
ATOM 1413 N N . ILE A 1 179 ? 10.181 -19.917 1.594 1.00 96.00 179 ILE A N 1
ATOM 1414 C CA . ILE A 1 179 ? 9.626 -18.777 0.869 1.00 96.00 179 ILE A CA 1
ATOM 1415 C C . ILE A 1 179 ? 9.803 -18.998 -0.632 1.00 96.00 179 ILE A C 1
ATOM 1417 O O . ILE A 1 179 ? 10.897 -19.293 -1.116 1.00 96.00 179 ILE A O 1
ATOM 1421 N N . THR A 1 180 ? 8.706 -18.827 -1.368 1.00 95.44 180 THR A N 1
ATOM 1422 C CA . THR A 1 180 ? 8.695 -18.864 -2.837 1.00 95.44 180 THR A CA 1
ATOM 1423 C C . THR A 1 180 ? 8.724 -17.458 -3.421 1.00 95.44 180 THR A C 1
ATOM 1425 O O . THR A 1 180 ? 9.509 -17.192 -4.319 1.00 95.44 180 THR A O 1
ATOM 1428 N N . TYR A 1 181 ? 7.892 -16.546 -2.910 1.00 97.44 181 TYR A N 1
ATOM 1429 C CA . TYR A 1 181 ? 7.699 -15.214 -3.488 1.00 97.44 181 TYR A CA 1
ATOM 1430 C C . TYR A 1 181 ? 8.408 -14.134 -2.668 1.00 97.44 181 TYR A C 1
ATOM 1432 O O . TYR A 1 181 ? 8.159 -14.003 -1.467 1.00 97.44 181 TYR A O 1
ATOM 1440 N N . PHE A 1 182 ? 9.224 -13.319 -3.331 1.00 97.88 182 PHE A N 1
ATOM 1441 C CA . PHE A 1 182 ? 9.999 -12.234 -2.738 1.00 97.88 182 PHE A CA 1
ATOM 1442 C C . PHE A 1 182 ? 9.611 -10.901 -3.372 1.00 97.88 182 PHE A C 1
ATOM 1444 O O . PHE A 1 182 ? 9.678 -10.751 -4.590 1.00 97.88 182 PHE A O 1
ATOM 1451 N N . VAL A 1 183 ? 9.242 -9.916 -2.556 1.00 98.12 183 VAL A N 1
ATOM 1452 C CA . VAL A 1 183 ? 9.214 -8.517 -2.997 1.00 98.12 183 VAL A CA 1
ATOM 1453 C C . VAL A 1 183 ? 10.647 -8.014 -3.078 1.00 98.12 183 VAL A C 1
ATOM 1455 O O . VAL A 1 183 ? 11.465 -8.322 -2.209 1.00 98.12 183 VAL A O 1
ATOM 1458 N N . VAL A 1 184 ? 10.932 -7.240 -4.123 1.00 96.00 184 VAL A N 1
ATOM 1459 C CA . VAL A 1 184 ? 12.256 -6.677 -4.384 1.00 96.00 184 VAL A CA 1
ATOM 1460 C C . VAL A 1 184 ? 12.191 -5.157 -4.371 1.00 96.00 184 VAL A C 1
ATOM 1462 O O . VAL A 1 184 ? 11.403 -4.567 -5.111 1.00 96.00 184 VAL A O 1
ATOM 1465 N N . ASP A 1 185 ? 13.060 -4.521 -3.590 1.00 94.56 185 ASP A N 1
ATOM 1466 C CA . ASP A 1 185 ? 13.391 -3.112 -3.778 1.00 94.56 185 ASP A CA 1
ATOM 1467 C C . ASP A 1 185 ? 14.667 -3.003 -4.629 1.00 94.56 185 ASP A C 1
ATOM 1469 O O . ASP A 1 185 ? 15.768 -3.196 -4.108 1.00 94.56 185 ASP A O 1
ATOM 1473 N N . PRO A 1 186 ? 14.559 -2.685 -5.933 1.00 90.56 186 PRO A N 1
ATOM 1474 C CA . PRO A 1 186 ? 15.722 -2.614 -6.809 1.00 90.56 186 PRO A CA 1
ATOM 1475 C C . PRO A 1 186 ? 16.662 -1.449 -6.472 1.00 90.56 186 PRO A C 1
ATOM 1477 O O . PRO A 1 186 ? 17.793 -1.455 -6.938 1.00 90.56 186 PRO A O 1
ATOM 1480 N N . ARG A 1 187 ? 16.219 -0.439 -5.705 1.00 89.44 187 ARG A N 1
ATOM 1481 C CA . ARG A 1 187 ? 17.066 0.711 -5.345 1.00 89.44 187 ARG A CA 1
ATOM 1482 C C . ARG A 1 187 ? 17.977 0.406 -4.165 1.00 89.44 187 ARG A C 1
ATOM 1484 O O . ARG A 1 187 ? 19.112 0.863 -4.147 1.00 89.44 187 ARG A O 1
ATOM 1491 N N . SER A 1 188 ? 17.462 -0.318 -3.173 1.00 90.88 188 SER A N 1
ATOM 1492 C CA . SER A 1 188 ? 18.236 -0.722 -1.995 1.00 90.88 188 SER A CA 1
ATOM 1493 C C . SER A 1 188 ? 18.822 -2.128 -2.107 1.00 90.88 188 SER A C 1
ATOM 1495 O O . SER A 1 188 ? 19.523 -2.555 -1.193 1.00 90.88 188 SER A O 1
ATOM 1497 N N . GLU A 1 189 ? 18.537 -2.837 -3.204 1.00 92.62 189 GLU A N 1
ATOM 1498 C CA . GLU A 1 189 ? 18.927 -4.233 -3.427 1.00 92.62 189 GLU A CA 1
ATOM 1499 C C . GLU A 1 189 ? 18.466 -5.165 -2.292 1.00 92.62 189 GLU A C 1
ATOM 1501 O O . GLU A 1 189 ? 19.152 -6.114 -1.908 1.00 92.62 189 GLU A O 1
ATOM 1506 N N . ARG A 1 190 ? 17.291 -4.876 -1.719 1.00 93.88 190 ARG A N 1
ATOM 1507 C CA . ARG A 1 190 ? 16.727 -5.627 -0.594 1.00 93.88 190 ARG A CA 1
ATOM 1508 C C . ARG A 1 190 ? 15.552 -6.492 -1.019 1.00 93.88 190 ARG A C 1
ATOM 1510 O O . ARG A 1 190 ? 14.800 -6.166 -1.937 1.00 93.88 190 ARG A O 1
ATOM 1517 N N . PHE A 1 191 ? 15.377 -7.575 -0.269 1.00 97.31 191 PHE A N 1
ATOM 1518 C CA . PHE A 1 191 ? 14.364 -8.595 -0.502 1.00 97.31 191 PHE A CA 1
ATOM 1519 C C . PHE A 1 191 ? 13.616 -8.891 0.795 1.00 97.31 191 PHE A C 1
ATOM 1521 O O . PHE A 1 191 ? 14.204 -8.822 1.876 1.00 97.31 191 PHE A O 1
ATOM 1528 N N . ALA A 1 192 ? 12.333 -9.224 0.688 1.00 98.00 192 ALA A N 1
ATOM 1529 C CA . ALA A 1 192 ? 11.534 -9.730 1.802 1.00 98.00 192 ALA A CA 1
ATOM 1530 C C . ALA A 1 192 ? 10.395 -10.633 1.292 1.00 98.00 192 ALA A C 1
ATOM 1532 O O . ALA A 1 192 ? 10.018 -10.545 0.118 1.00 98.00 192 ALA A O 1
ATOM 1533 N N . PRO A 1 193 ? 9.827 -11.509 2.140 1.00 98.00 193 PRO A N 1
ATOM 1534 C CA . PRO A 1 193 ? 8.731 -12.391 1.747 1.00 98.00 193 PRO A CA 1
ATOM 1535 C C . PRO A 1 193 ? 7.496 -11.608 1.294 1.00 98.00 193 PRO A C 1
ATOM 1537 O O . PRO A 1 193 ? 6.989 -10.749 2.013 1.00 98.00 193 PRO A O 1
ATOM 1540 N N . ALA A 1 194 ? 6.949 -11.947 0.127 1.00 98.25 194 ALA A N 1
ATOM 1541 C CA . ALA A 1 194 ? 5.831 -11.210 -0.459 1.00 98.25 194 ALA A CA 1
ATOM 1542 C C . ALA A 1 194 ? 4.582 -11.193 0.433 1.00 98.25 194 ALA A C 1
ATOM 1544 O O . ALA A 1 194 ? 3.909 -10.169 0.528 1.00 98.25 194 ALA A O 1
ATOM 1545 N N . LYS A 1 195 ? 4.300 -12.302 1.133 1.00 97.69 195 LYS A N 1
ATOM 1546 C CA . LYS A 1 195 ? 3.187 -12.379 2.087 1.00 97.69 195 LYS A CA 1
ATOM 1547 C C . LYS A 1 195 ? 3.347 -11.376 3.229 1.00 97.69 195 LYS A C 1
ATOM 1549 O O . LYS A 1 195 ? 2.368 -10.749 3.594 1.00 97.69 195 LYS A O 1
ATOM 1554 N N . PHE A 1 196 ? 4.557 -11.179 3.750 1.00 98.00 196 PHE A N 1
ATOM 1555 C CA . PHE A 1 196 ? 4.821 -10.179 4.789 1.00 98.00 196 PHE A CA 1
ATOM 1556 C C . PHE A 1 196 ? 4.558 -8.761 4.271 1.00 98.00 196 PHE A C 1
ATOM 1558 O O . PHE A 1 196 ? 3.884 -7.967 4.919 1.00 98.00 196 PHE A O 1
ATOM 1565 N N . CYS A 1 197 ? 5.045 -8.459 3.066 1.00 98.56 197 CYS A N 1
ATOM 1566 C CA . CYS A 1 197 ? 4.956 -7.119 2.497 1.00 98.56 197 CYS A CA 1
ATOM 1567 C C . CYS A 1 197 ? 3.553 -6.734 2.004 1.00 98.56 197 CYS A C 1
ATOM 1569 O O . CYS A 1 197 ? 3.274 -5.546 1.855 1.00 98.56 197 CYS A O 1
ATOM 1571 N N . ALA A 1 198 ? 2.674 -7.705 1.744 1.00 98.25 198 ALA A N 1
ATOM 1572 C CA . ALA A 1 198 ? 1.359 -7.472 1.146 1.00 98.25 198 ALA A CA 1
ATOM 1573 C C . ALA A 1 198 ? 0.283 -6.963 2.118 1.00 98.25 198 ALA A C 1
ATOM 1575 O O . ALA A 1 198 ? -0.813 -6.634 1.662 1.00 98.25 198 ALA A O 1
ATOM 1576 N N . TYR A 1 199 ? 0.561 -6.901 3.422 1.00 97.62 199 TYR A N 1
ATOM 1577 C CA . TYR A 1 199 ? -0.411 -6.487 4.433 1.00 97.62 199 TYR A CA 1
ATOM 1578 C C . TYR A 1 199 ? 0.124 -5.358 5.307 1.00 97.62 199 TYR A C 1
ATOM 1580 O O . TYR A 1 199 ? 1.312 -5.307 5.602 1.00 97.62 199 TYR A O 1
ATOM 1588 N N . THR A 1 200 ? -0.757 -4.477 5.764 1.00 96.00 200 THR A N 1
ATOM 1589 C CA . THR A 1 200 ? -0.450 -3.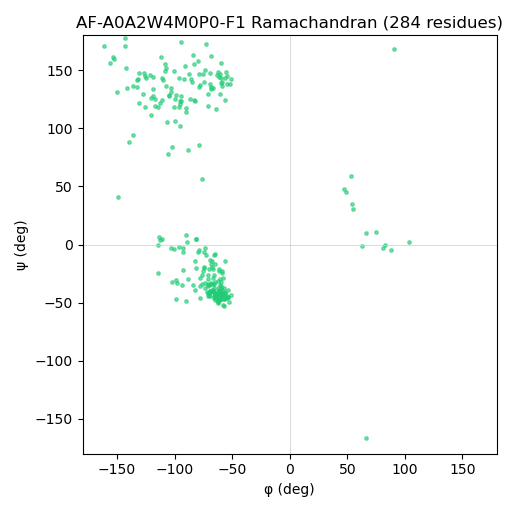408 6.720 1.00 96.00 200 THR A CA 1
ATOM 1590 C C . THR A 1 200 ? -1.324 -3.544 7.956 1.00 96.00 200 THR A C 1
ATOM 1592 O O . THR A 1 200 ? -2.468 -3.994 7.892 1.00 96.00 200 THR A O 1
ATOM 1595 N N . ALA A 1 201 ? -0.773 -3.183 9.108 1.00 95.38 201 ALA A N 1
ATOM 1596 C CA . ALA A 1 201 ? -1.422 -3.281 10.404 1.00 95.38 201 ALA A CA 1
ATOM 1597 C C . ALA A 1 201 ? -1.842 -1.891 10.885 1.00 95.38 201 ALA A C 1
ATOM 1599 O O . ALA A 1 201 ? -1.185 -1.276 11.731 1.00 95.38 201 ALA A O 1
ATOM 1600 N N . VAL A 1 202 ? -2.945 -1.395 10.323 1.00 93.56 202 VAL A N 1
ATOM 1601 C CA . VAL A 1 202 ? -3.478 -0.063 10.613 1.00 93.56 202 VAL A CA 1
ATOM 1602 C C . VAL A 1 202 ? -3.902 -0.008 12.086 1.00 93.56 202 VAL A C 1
ATOM 1604 O O . VAL A 1 202 ? -4.802 -0.754 12.491 1.00 93.56 202 VAL A O 1
ATOM 1607 N N . PRO A 1 203 ? -3.263 0.842 12.908 1.00 91.62 203 PRO A N 1
ATOM 1608 C CA . PRO A 1 203 ? -3.597 0.948 14.319 1.00 91.62 203 PRO A CA 1
ATOM 1609 C C . PRO A 1 203 ? -4.949 1.656 14.514 1.00 91.62 203 PRO A C 1
ATOM 1611 O O . PRO A 1 203 ? -5.520 2.185 13.549 1.00 91.62 203 PRO A O 1
ATOM 1614 N N . PRO A 1 204 ? -5.474 1.694 15.752 1.00 87.06 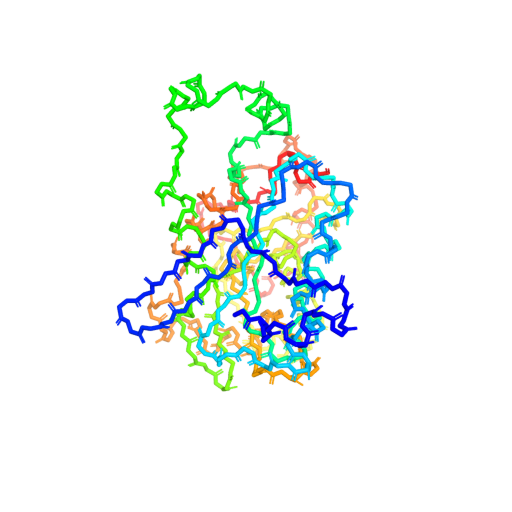204 PRO A N 1
ATOM 1615 C CA . PRO A 1 204 ? -6.644 2.496 16.061 1.00 87.06 204 PRO A CA 1
ATOM 1616 C C . PRO A 1 204 ? -6.478 3.948 15.579 1.00 87.06 204 PRO A C 1
ATOM 1618 O O . PRO A 1 204 ? -5.368 4.500 15.652 1.00 87.06 204 PRO A O 1
ATOM 1621 N N . PRO A 1 205 ? -7.553 4.577 15.074 1.00 81.94 205 PRO A N 1
ATOM 1622 C CA . PRO A 1 205 ? -7.498 5.967 14.640 1.00 81.94 205 PRO A CA 1
ATOM 1623 C C . PRO A 1 205 ? -7.016 6.892 15.767 1.00 81.94 205 PRO A C 1
ATOM 1625 O O . PRO A 1 205 ? -7.344 6.674 16.930 1.00 81.94 205 PRO A O 1
ATOM 1628 N N . GLY A 1 206 ? -6.234 7.922 15.430 1.00 81.25 206 GLY A N 1
ATOM 1629 C CA . GLY A 1 206 ? -5.723 8.881 16.423 1.00 81.25 206 GLY A CA 1
ATOM 1630 C C . GLY A 1 206 ? -4.392 8.490 17.078 1.00 81.25 206 GLY A C 1
ATOM 1631 O O . GLY A 1 206 ? -3.827 9.264 17.848 1.00 81.25 206 GLY A O 1
ATOM 1632 N N . THR A 1 207 ? -3.864 7.300 16.785 1.00 86.38 207 THR A N 1
ATOM 1633 C CA . THR A 1 207 ? -2.602 6.827 17.369 1.00 86.38 207 THR A CA 1
ATOM 1634 C C . THR A 1 207 ? -1.387 7.281 16.556 1.00 86.38 207 THR A C 1
ATOM 1636 O O . THR A 1 207 ? -1.425 7.366 15.329 1.00 86.38 207 THR A O 1
ATOM 1639 N N . ALA A 1 208 ? -0.263 7.532 17.236 1.00 84.19 208 ALA A N 1
ATOM 1640 C CA . ALA A 1 208 ? 1.023 7.820 16.587 1.00 84.19 208 ALA A CA 1
ATOM 1641 C C . ALA A 1 208 ? 1.738 6.556 16.067 1.00 84.19 208 ALA A C 1
ATOM 1643 O O . ALA A 1 208 ? 2.800 6.654 15.445 1.00 84.19 208 ALA A O 1
ATOM 1644 N N . ALA A 1 209 ? 1.171 5.375 16.337 1.00 86.19 209 ALA A N 1
ATOM 1645 C CA . ALA A 1 209 ? 1.720 4.100 15.916 1.00 86.19 209 ALA A CA 1
ATOM 1646 C C . ALA A 1 209 ? 1.803 4.023 14.389 1.00 86.19 209 ALA A C 1
ATOM 1648 O O . ALA A 1 209 ? 0.976 4.573 13.658 1.00 86.19 209 ALA A O 1
ATOM 1649 N N . ARG A 1 210 ? 2.830 3.331 13.900 1.00 89.69 210 ARG A N 1
ATOM 1650 C CA . ARG A 1 210 ? 2.973 3.107 12.468 1.00 89.69 210 ARG A CA 1
ATOM 1651 C C . ARG A 1 210 ? 2.143 1.903 12.000 1.00 89.69 210 ARG A C 1
ATOM 1653 O O . ARG A 1 210 ? 1.651 1.126 12.826 1.00 89.69 210 ARG A O 1
ATOM 1660 N N . SER A 1 211 ? 1.929 1.825 10.685 1.00 93.75 211 SER A N 1
ATOM 1661 C CA . SER A 1 211 ? 1.037 0.844 10.039 1.00 93.75 211 SER A CA 1
ATOM 1662 C C . SER A 1 211 ? 1.785 -0.306 9.360 1.00 93.75 211 SER A C 1
ATOM 1664 O O . SER A 1 211 ? 1.143 -1.198 8.811 1.00 93.75 211 SER A O 1
ATOM 1666 N N . GLU A 1 212 ? 3.115 -0.293 9.358 1.00 95.81 212 GLU A N 1
ATOM 1667 C CA . GLU A 1 212 ? 3.928 -1.359 8.788 1.00 95.81 212 GLU A CA 1
ATOM 1668 C C . GLU A 1 212 ? 3.663 -2.681 9.522 1.00 95.81 212 GLU A C 1
ATOM 1670 O O . GLU A 1 212 ? 3.431 -2.717 10.734 1.00 95.81 212 GLU A O 1
ATOM 1675 N N . MET A 1 213 ? 3.691 -3.780 8.773 1.00 96.69 213 MET A N 1
ATOM 1676 C CA . MET A 1 213 ? 3.696 -5.121 9.340 1.00 96.69 213 MET A CA 1
ATOM 1677 C C . MET A 1 213 ? 5.007 -5.349 10.093 1.00 96.69 213 MET A C 1
ATOM 1679 O O . MET A 1 213 ? 6.079 -5.051 9.568 1.00 96.69 213 MET A O 1
ATOM 1683 N N . THR A 1 214 ? 4.919 -5.913 11.297 1.00 96.75 214 THR A N 1
ATOM 1684 C CA . THR A 1 214 ? 6.080 -6.346 12.086 1.00 96.75 214 THR A CA 1
ATOM 1685 C C . THR A 1 214 ? 6.163 -7.866 12.112 1.00 96.75 214 THR A C 1
ATOM 1687 O O . THR A 1 214 ? 5.153 -8.557 11.962 1.00 96.75 214 THR A O 1
ATOM 1690 N N . VAL A 1 215 ? 7.361 -8.410 12.324 1.00 97.06 215 VAL A N 1
ATOM 1691 C CA . VAL A 1 215 ? 7.587 -9.850 12.512 1.00 97.06 215 VAL A CA 1
ATOM 1692 C C . VAL A 1 215 ? 6.755 -10.376 13.672 1.00 97.06 215 VAL A C 1
ATOM 1694 O O . VAL A 1 215 ? 6.069 -11.378 13.498 1.00 97.06 215 VAL A O 1
ATOM 1697 N N . GLU A 1 216 ? 6.754 -9.680 14.810 1.00 95.12 216 GLU A N 1
ATOM 1698 C CA . GLU A 1 216 ? 5.968 -10.054 15.991 1.00 95.12 216 GLU A CA 1
ATOM 1699 C C . GLU A 1 216 ? 4.491 -10.271 15.644 1.00 95.12 216 GLU A C 1
ATOM 1701 O O . GLU A 1 216 ? 3.925 -11.317 15.949 1.00 95.12 216 GLU A O 1
ATOM 1706 N N . LEU A 1 217 ? 3.870 -9.324 14.939 1.00 94.75 217 LEU A N 1
ATOM 1707 C CA . LEU A 1 217 ? 2.470 -9.446 14.555 1.00 94.75 217 LEU A CA 1
ATOM 1708 C C . LEU A 1 217 ? 2.273 -10.512 13.474 1.00 94.75 217 LEU A C 1
ATOM 1710 O O . LEU A 1 217 ? 1.367 -11.336 13.584 1.00 94.75 217 LEU A O 1
ATOM 1714 N N . TYR A 1 218 ? 3.131 -10.532 12.452 1.00 95.56 218 TYR A N 1
ATOM 1715 C CA . TYR A 1 218 ? 3.050 -11.480 11.343 1.00 95.56 218 TYR A CA 1
ATOM 1716 C C . TYR A 1 218 ? 3.008 -12.930 11.834 1.00 95.56 218 TYR A C 1
ATOM 1718 O O . TYR A 1 218 ? 2.178 -13.710 11.370 1.00 95.56 218 TYR A O 1
ATOM 1726 N N . VAL A 1 219 ? 3.865 -13.300 12.790 1.00 94.06 219 VAL A N 1
ATOM 1727 C CA . VAL A 1 219 ? 3.949 -14.692 13.259 1.00 94.06 219 VAL A CA 1
ATOM 1728 C C . VAL A 1 219 ? 2.726 -15.134 14.061 1.00 94.06 219 VAL A C 1
ATOM 1730 O O . VAL A 1 219 ? 2.453 -16.328 14.110 1.00 94.06 219 VAL A O 1
ATOM 1733 N N . THR A 1 220 ? 1.949 -14.198 14.621 1.00 92.00 220 THR A N 1
ATOM 1734 C CA . THR A 1 220 ? 0.651 -14.514 15.252 1.00 92.00 220 THR A CA 1
ATOM 1735 C C . THR A 1 220 ? -0.455 -14.798 14.229 1.00 92.00 220 THR A C 1
ATOM 1737 O O . THR A 1 220 ? -1.438 -15.467 14.549 1.00 92.00 220 THR A O 1
ATOM 1740 N N . LEU A 1 221 ? -0.299 -14.304 12.995 1.00 91.44 221 LEU A N 1
ATOM 1741 C CA . LEU A 1 221 ? -1.278 -14.415 11.907 1.00 91.44 221 LEU A CA 1
ATOM 1742 C C . LEU A 1 221 ? -0.961 -15.559 10.934 1.00 91.44 221 LEU A C 1
ATOM 1744 O O . LEU A 1 221 ? -1.858 -16.149 10.327 1.00 91.44 221 LEU A O 1
ATOM 1748 N N . ASP A 1 222 ? 0.323 -15.843 10.724 1.00 88.75 222 ASP A N 1
ATOM 1749 C CA . ASP A 1 222 ? 0.762 -16.799 9.715 1.00 88.75 222 ASP A CA 1
ATOM 1750 C C . ASP A 1 222 ? 0.411 -18.240 10.109 1.00 88.75 222 ASP A C 1
ATOM 1752 O O . ASP A 1 222 ? 0.876 -18.756 11.122 1.00 88.75 222 ASP A O 1
ATOM 1756 N N . GLY A 1 223 ? -0.408 -18.899 9.286 1.00 80.62 223 GLY A N 1
ATOM 1757 C CA . GLY A 1 223 ? -0.866 -20.272 9.517 1.00 80.62 223 GLY A CA 1
ATOM 1758 C C . GLY A 1 223 ? -2.034 -20.406 10.500 1.00 80.62 223 GLY A C 1
ATOM 1759 O O . GLY A 1 223 ? -2.527 -21.517 10.676 1.00 80.62 223 GLY A O 1
ATOM 1760 N N . THR A 1 224 ? -2.504 -19.307 11.101 1.00 82.06 224 THR A N 1
ATOM 1761 C CA . THR A 1 224 ? -3.604 -19.315 12.083 1.00 82.06 224 THR A CA 1
ATOM 1762 C C . THR A 1 224 ? -4.940 -18.853 11.496 1.00 82.06 224 THR A C 1
ATOM 1764 O O . THR A 1 224 ? -5.983 -19.378 11.883 1.00 82.06 224 THR A O 1
ATOM 1767 N N . ASP A 1 225 ? -4.936 -17.932 10.524 1.00 83.81 225 ASP A N 1
ATOM 1768 C CA . ASP A 1 225 ? -6.149 -17.429 9.863 1.00 83.81 225 ASP A CA 1
ATOM 1769 C C . ASP A 1 225 ? -6.061 -17.567 8.334 1.00 83.81 225 ASP A C 1
ATOM 1771 O O . ASP A 1 225 ? -5.230 -16.937 7.678 1.00 83.81 225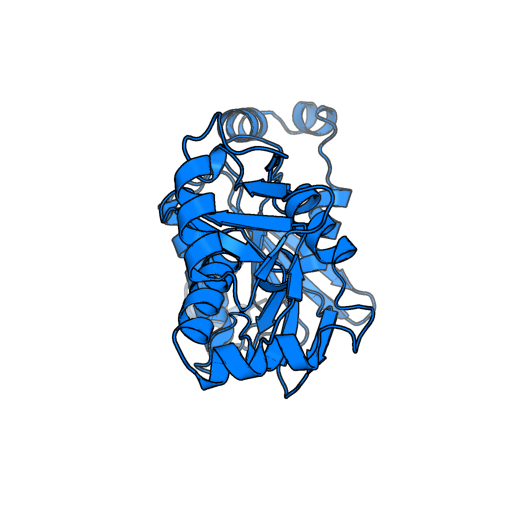 ASP A O 1
ATOM 1775 N N . GLY A 1 226 ? -6.964 -18.352 7.734 1.00 83.88 226 GLY A N 1
ATOM 1776 C CA . GLY A 1 226 ? -7.017 -18.580 6.281 1.00 83.88 226 GLY A CA 1
ATOM 1777 C C . GLY A 1 226 ? -7.346 -17.333 5.443 1.00 83.88 226 GLY A C 1
ATOM 1778 O O . GLY A 1 226 ? -7.268 -17.357 4.211 1.00 83.88 226 GLY A O 1
ATOM 1779 N N . ARG A 1 227 ? -7.723 -16.213 6.070 1.00 86.31 227 ARG A N 1
ATOM 1780 C CA . ARG A 1 227 ? -7.852 -14.918 5.388 1.00 86.31 227 ARG A CA 1
ATOM 1781 C C . ARG A 1 227 ? -6.491 -14.260 5.157 1.00 86.31 227 ARG A C 1
ATOM 1783 O O . ARG A 1 227 ? -6.346 -13.556 4.155 1.00 86.31 227 ARG A O 1
ATOM 1790 N N . PHE A 1 228 ? -5.514 -14.532 6.021 1.00 89.06 228 PHE A N 1
ATOM 1791 C CA . PHE A 1 228 ? -4.123 -14.106 5.899 1.00 89.06 228 PHE A CA 1
ATOM 1792 C C . PHE A 1 228 ? -3.330 -15.148 5.097 1.00 89.06 228 PHE A C 1
ATOM 1794 O O . PHE A 1 228 ? -2.658 -16.030 5.633 1.00 89.06 228 PHE A O 1
ATOM 1801 N N . ASP A 1 229 ? -3.436 -15.067 3.773 1.00 90.00 229 ASP A N 1
ATOM 1802 C CA . ASP A 1 229 ? -3.063 -16.141 2.854 1.00 90.00 229 ASP A CA 1
ATOM 1803 C C . ASP A 1 229 ? -2.044 -15.688 1.792 1.00 90.00 229 ASP A C 1
ATOM 1805 O O . ASP A 1 229 ? -2.080 -14.568 1.283 1.00 90.00 229 ASP A O 1
ATOM 1809 N N . GLY A 1 230 ? -1.116 -16.586 1.451 1.00 92.00 230 GLY A N 1
ATOM 1810 C CA . GLY A 1 230 ? -0.043 -16.304 0.498 1.00 92.00 230 GLY A CA 1
ATOM 1811 C C . GLY A 1 230 ? -0.538 -16.120 -0.937 1.00 92.00 230 GLY A C 1
ATOM 1812 O O . GLY A 1 230 ? 0.003 -15.282 -1.660 1.00 92.00 230 GLY A O 1
ATOM 1813 N N . TYR A 1 231 ? -1.585 -16.844 -1.345 1.00 93.25 231 TYR A N 1
ATOM 1814 C CA . TYR A 1 231 ? -2.174 -16.698 -2.676 1.00 93.25 231 TYR A CA 1
ATOM 1815 C C . TYR A 1 231 ? -2.902 -15.356 -2.821 1.00 93.25 231 TYR A C 1
ATOM 1817 O O . TYR A 1 231 ? -2.728 -14.663 -3.827 1.00 93.25 231 TYR A O 1
ATOM 1825 N N . LYS A 1 232 ? -3.646 -14.926 -1.793 1.00 94.12 232 LYS A N 1
ATOM 1826 C CA . LYS A 1 232 ? -4.251 -13.584 -1.735 1.00 94.12 232 LYS A CA 1
ATOM 1827 C C . LYS A 1 232 ? -3.199 -12.481 -1.787 1.00 94.12 232 LYS A C 1
ATOM 1829 O O . LYS A 1 232 ? -3.368 -11.537 -2.556 1.00 94.12 232 LYS A O 1
ATOM 1834 N N . ALA A 1 233 ? -2.116 -12.613 -1.020 1.00 96.62 233 ALA A N 1
ATOM 1835 C CA . ALA A 1 233 ? -1.003 -11.668 -1.040 1.00 96.62 233 ALA A CA 1
ATOM 1836 C C . ALA A 1 233 ? -0.389 -11.535 -2.441 1.00 96.62 233 ALA A C 1
ATOM 1838 O O . ALA A 1 233 ? -0.291 -10.433 -2.979 1.00 96.62 233 ALA A O 1
ATOM 1839 N N . HIS A 1 234 ? -0.028 -12.660 -3.064 1.00 97.19 234 HIS A N 1
ATOM 1840 C CA . HIS A 1 234 ? 0.539 -12.686 -4.414 1.00 97.19 234 HIS A CA 1
ATOM 1841 C C . HIS A 1 234 ? -0.417 -12.098 -5.460 1.00 97.19 234 HIS A C 1
ATOM 1843 O O . HIS A 1 234 ? -0.019 -11.239 -6.252 1.00 97.19 234 HIS A O 1
ATOM 1849 N N . THR A 1 235 ? -1.690 -12.494 -5.420 1.00 96.19 235 THR A N 1
ATOM 1850 C CA . THR A 1 235 ? -2.725 -11.988 -6.330 1.00 96.19 235 THR A CA 1
ATOM 1851 C C . THR A 1 235 ? -2.912 -10.483 -6.165 1.00 96.19 235 THR A C 1
ATOM 1853 O O . THR A 1 235 ? -2.997 -9.763 -7.158 1.00 96.19 235 THR A O 1
ATOM 1856 N N . HIS A 1 236 ? -2.934 -9.977 -4.929 1.00 97.56 236 HIS A N 1
ATOM 1857 C CA . HIS A 1 236 ? -3.034 -8.543 -4.660 1.00 97.56 236 HIS A CA 1
ATOM 1858 C C . HIS A 1 236 ? -1.837 -7.776 -5.227 1.00 97.56 236 HIS A C 1
ATOM 1860 O O . HIS A 1 236 ? -2.019 -6.831 -5.991 1.00 97.56 236 HIS A O 1
ATOM 1866 N N . LEU A 1 237 ? -0.609 -8.211 -4.946 1.00 98.31 237 LEU A N 1
ATOM 1867 C CA . LEU A 1 237 ? 0.584 -7.529 -5.452 1.00 98.31 237 LEU A CA 1
ATOM 1868 C C . LEU A 1 237 ? 0.617 -7.500 -6.991 1.00 98.31 237 LEU A C 1
ATOM 1870 O O . LEU A 1 237 ? 0.824 -6.443 -7.587 1.00 98.31 237 LEU A O 1
ATOM 1874 N N . THR A 1 238 ? 0.356 -8.632 -7.646 1.00 97.12 238 THR A N 1
ATOM 1875 C CA . THR A 1 238 ? 0.476 -8.760 -9.110 1.00 97.12 238 THR A CA 1
ATOM 1876 C C . THR A 1 238 ? -0.703 -8.157 -9.869 1.00 97.12 238 THR A C 1
ATOM 1878 O O . THR A 1 238 ? -0.518 -7.409 -10.829 1.00 97.12 238 THR A O 1
ATOM 1881 N N . ARG A 1 239 ? -1.940 -8.441 -9.448 1.00 95.25 239 ARG A N 1
ATOM 1882 C CA . ARG A 1 239 ? -3.146 -7.964 -10.137 1.00 95.25 239 ARG A CA 1
ATOM 1883 C C . ARG A 1 239 ? -3.529 -6.565 -9.707 1.00 95.25 239 ARG A C 1
ATOM 1885 O O . ARG A 1 239 ? -4.028 -5.800 -10.536 1.00 95.25 239 ARG A O 1
ATOM 1892 N N . ARG A 1 240 ? -3.316 -6.224 -8.428 1.00 96.31 240 ARG A N 1
ATOM 1893 C CA . ARG A 1 240 ? -3.825 -4.970 -7.874 1.00 96.31 240 ARG A CA 1
ATOM 1894 C C . ARG A 1 240 ? -2.834 -3.827 -7.782 1.00 96.31 240 ARG A C 1
ATOM 1896 O O . ARG A 1 240 ? -3.252 -2.687 -7.951 1.00 96.31 240 ARG A O 1
ATOM 1903 N N . LEU A 1 241 ? -1.557 -4.131 -7.590 1.00 97.38 241 LEU A N 1
ATOM 1904 C CA . LEU A 1 241 ? -0.482 -3.136 -7.560 1.00 97.38 241 LEU A CA 1
ATOM 1905 C C . LEU A 1 241 ? 0.454 -3.228 -8.777 1.00 97.38 241 LEU A C 1
ATOM 1907 O O . LEU A 1 241 ? 1.440 -2.500 -8.844 1.00 97.38 241 LEU A O 1
ATOM 1911 N N . ALA A 1 242 ? 0.132 -4.103 -9.739 1.00 97.12 242 ALA A N 1
ATOM 1912 C CA . ALA A 1 242 ? 0.900 -4.342 -10.963 1.00 97.12 242 ALA A CA 1
ATOM 1913 C C . ALA A 1 242 ? 2.374 -4.712 -10.724 1.00 97.12 242 ALA A C 1
ATOM 1915 O O . ALA A 1 242 ? 3.234 -4.423 -11.558 1.00 97.12 242 ALA A O 1
ATOM 1916 N N . PHE A 1 243 ? 2.681 -5.377 -9.604 1.00 97.62 243 PHE A N 1
ATOM 1917 C CA . PHE A 1 243 ? 3.997 -5.983 -9.443 1.00 97.62 243 PHE A CA 1
ATOM 1918 C C . PHE A 1 243 ? 4.244 -6.997 -10.559 1.00 97.62 243 PHE A C 1
ATOM 1920 O O . PHE A 1 243 ? 3.386 -7.811 -10.906 1.00 97.62 243 PHE A O 1
ATOM 1927 N N . VAL A 1 244 ? 5.451 -6.944 -11.103 1.00 95.38 244 VAL A N 1
ATOM 1928 C CA . VAL A 1 244 ? 5.879 -7.757 -12.230 1.00 95.38 244 VAL A CA 1
ATOM 1929 C C . VAL A 1 244 ? 6.603 -8.987 -11.707 1.00 95.38 244 VAL A C 1
ATOM 1931 O O . VAL A 1 244 ? 7.628 -8.877 -11.036 1.00 95.38 244 VAL A O 1
ATOM 1934 N N . GLU A 1 245 ? 6.079 -10.160 -12.052 1.00 95.00 245 GLU A N 1
ATOM 1935 C CA . GLU A 1 245 ? 6.672 -11.439 -11.679 1.00 95.00 245 GLU A CA 1
ATOM 1936 C C . GLU A 1 245 ? 7.878 -11.796 -12.565 1.00 95.00 245 GLU A C 1
ATOM 1938 O O . GLU A 1 245 ? 7.849 -11.641 -13.795 1.00 95.00 245 GLU A O 1
ATOM 1943 N N . ARG A 1 246 ? 8.949 -12.295 -11.939 1.00 92.88 246 ARG A N 1
ATOM 1944 C CA . ARG A 1 246 ? 10.156 -12.813 -12.594 1.00 92.88 246 ARG A CA 1
ATOM 1945 C C . ARG A 1 246 ? 10.678 -14.052 -11.869 1.00 92.88 246 ARG A C 1
ATOM 1947 O O . ARG A 1 246 ? 10.817 -14.041 -10.654 1.00 92.88 246 ARG A O 1
ATOM 1954 N N . ARG A 1 247 ? 11.042 -15.099 -12.614 1.00 89.31 247 ARG A N 1
ATOM 1955 C CA . ARG A 1 247 ? 11.703 -16.311 -12.076 1.00 89.31 247 ARG A CA 1
ATOM 1956 C C . ARG A 1 247 ? 13.236 -16.227 -12.056 1.00 89.31 247 ARG A C 1
ATOM 1958 O O . ARG A 1 247 ? 13.902 -17.172 -11.663 1.00 89.31 247 ARG A O 1
ATOM 1965 N N . GLY A 1 248 ? 13.792 -15.092 -12.471 1.00 80.50 248 GLY A N 1
ATOM 1966 C CA . GLY A 1 248 ? 15.225 -14.822 -12.469 1.00 80.50 248 GLY A CA 1
ATOM 1967 C C . GLY A 1 248 ? 15.496 -13.321 -12.427 1.00 80.50 248 GLY A C 1
ATOM 1968 O O . GLY A 1 248 ? 14.642 -12.518 -12.810 1.00 80.50 248 GLY A O 1
ATOM 1969 N N . LEU A 1 249 ? 16.681 -12.949 -11.943 1.00 79.69 249 LEU A N 1
ATOM 1970 C CA . LEU A 1 249 ? 17.103 -11.556 -11.740 1.00 79.69 249 LEU A CA 1
ATOM 1971 C C . LEU A 1 249 ? 18.246 -11.113 -12.664 1.00 79.69 249 LEU A C 1
ATOM 1973 O O . LEU A 1 249 ? 18.719 -9.983 -12.549 1.00 79.69 249 LEU A O 1
ATOM 1977 N N . GLU A 1 250 ? 18.676 -11.977 -13.585 1.00 67.12 250 GLU A N 1
ATOM 1978 C CA . GLU A 1 250 ? 19.842 -11.759 -14.454 1.00 67.12 250 GLU A CA 1
ATOM 1979 C C . GLU A 1 250 ? 19.711 -10.483 -15.293 1.00 67.12 250 GLU A C 1
ATOM 1981 O O . GLU A 1 250 ? 20.607 -9.644 -15.295 1.00 67.12 250 GLU A O 1
ATOM 1986 N N . ALA A 1 251 ? 18.543 -10.253 -15.900 1.00 56.94 251 ALA A N 1
ATOM 1987 C CA . ALA A 1 251 ? 18.274 -9.056 -16.702 1.00 56.94 251 ALA A CA 1
ATOM 1988 C C . ALA A 1 251 ? 18.260 -7.740 -15.892 1.00 56.94 251 ALA A C 1
ATOM 1990 O O . ALA A 1 251 ? 18.177 -6.662 -16.478 1.00 56.94 251 ALA A O 1
ATOM 1991 N N . ALA A 1 252 ? 18.298 -7.812 -14.558 1.00 62.06 252 ALA A N 1
ATOM 1992 C CA . ALA A 1 252 ? 18.242 -6.656 -13.667 1.00 62.06 252 ALA A CA 1
ATOM 1993 C C . ALA A 1 252 ? 19.532 -6.439 -12.857 1.00 62.06 252 ALA A C 1
ATOM 1995 O O . ALA A 1 252 ? 19.565 -5.511 -12.056 1.00 62.06 252 ALA A O 1
ATOM 1996 N N . GLY A 1 253 ? 20.562 -7.283 -13.011 1.00 76.38 253 GLY A N 1
ATOM 1997 C CA . GLY A 1 253 ? 21.786 -7.209 -12.197 1.00 76.38 253 GLY A CA 1
ATOM 1998 C C . GLY A 1 253 ? 21.579 -7.528 -10.707 1.00 76.38 253 GLY A C 1
ATOM 1999 O O . GLY A 1 253 ? 22.483 -7.345 -9.903 1.00 76.38 253 GLY A O 1
ATOM 2000 N N . LEU A 1 254 ? 20.397 -8.022 -10.323 1.00 87.00 254 LEU A N 1
ATOM 2001 C CA . LEU A 1 254 ? 20.020 -8.257 -8.923 1.00 87.00 254 LEU A CA 1
ATOM 2002 C C . LEU A 1 254 ? 20.322 -9.689 -8.453 1.00 87.00 254 LEU A C 1
ATOM 2004 O O . LEU A 1 254 ? 20.088 -10.008 -7.290 1.00 87.00 254 LEU A O 1
ATOM 2008 N N . ALA A 1 255 ? 20.824 -10.559 -9.335 1.00 89.62 255 ALA A N 1
ATOM 2009 C CA . ALA A 1 255 ? 21.132 -11.950 -9.004 1.00 89.62 255 ALA A CA 1
ATOM 2010 C C . ALA A 1 255 ? 22.211 -12.047 -7.913 1.00 89.62 255 ALA A C 1
ATOM 2012 O O . ALA A 1 255 ? 21.995 -12.703 -6.894 1.00 89.62 255 ALA A O 1
ATOM 2013 N N . ASP A 1 256 ? 23.318 -11.316 -8.071 1.00 91.12 256 ASP A N 1
ATOM 2014 C CA . ASP A 1 256 ? 24.401 -11.297 -7.083 1.00 91.12 256 ASP A CA 1
ATOM 2015 C C . ASP A 1 256 ? 23.951 -10.663 -5.764 1.00 91.12 256 ASP A C 1
ATOM 2017 O O . ASP A 1 256 ? 24.318 -11.126 -4.684 1.00 91.12 256 ASP A O 1
ATOM 2021 N N . ALA A 1 257 ? 23.125 -9.616 -5.840 1.00 93.06 257 ALA A N 1
ATOM 2022 C CA . ALA A 1 257 ? 22.539 -8.993 -4.662 1.00 93.06 257 ALA A CA 1
ATOM 2023 C C . ALA A 1 257 ? 21.656 -9.972 -3.883 1.00 93.06 257 ALA A C 1
ATOM 2025 O O . ALA A 1 257 ? 21.778 -10.074 -2.663 1.00 93.06 257 ALA A O 1
ATOM 2026 N N . PHE A 1 258 ? 20.814 -10.735 -4.584 1.00 95.19 258 PHE A N 1
ATOM 2027 C CA . PHE A 1 258 ? 19.982 -11.756 -3.961 1.00 95.19 258 PHE A CA 1
ATOM 2028 C C . PHE A 1 258 ? 20.817 -12.875 -3.345 1.00 95.19 258 PHE A C 1
ATOM 2030 O O . PHE A 1 258 ? 20.532 -13.279 -2.224 1.00 95.19 258 PHE A O 1
ATOM 2037 N N . ALA A 1 259 ? 21.863 -13.346 -4.029 1.00 93.75 259 ALA A N 1
ATOM 2038 C CA . ALA A 1 259 ? 22.749 -14.376 -3.495 1.00 93.75 259 ALA A CA 1
ATOM 2039 C C . ALA A 1 259 ? 23.439 -13.918 -2.198 1.00 93.75 259 ALA A C 1
ATOM 2041 O O . ALA A 1 259 ? 23.411 -14.643 -1.203 1.00 93.75 259 ALA A O 1
ATOM 2042 N N . ARG A 1 260 ? 23.983 -12.691 -2.174 1.00 94.31 260 ARG A N 1
ATOM 2043 C CA . ARG A 1 260 ? 24.576 -12.091 -0.963 1.00 94.31 260 ARG A CA 1
ATOM 2044 C C . ARG A 1 260 ? 23.553 -11.937 0.159 1.00 94.31 260 ARG A C 1
ATOM 2046 O O . ARG A 1 260 ? 23.837 -12.276 1.304 1.00 94.31 260 ARG A O 1
ATOM 2053 N N . TRP A 1 261 ? 22.367 -11.426 -0.166 1.00 94.75 261 TRP A N 1
ATOM 2054 C CA . TRP A 1 261 ? 21.287 -11.269 0.803 1.00 94.75 261 TRP A CA 1
ATOM 2055 C C . TRP A 1 261 ? 20.851 -12.620 1.378 1.00 94.75 261 TRP A C 1
ATOM 2057 O O . TRP A 1 261 ? 20.723 -12.752 2.591 1.00 94.75 261 TRP A O 1
ATOM 2067 N N . LEU A 1 262 ? 20.664 -13.633 0.532 1.00 94.81 262 LEU A N 1
ATOM 2068 C CA . LEU A 1 262 ? 20.226 -14.957 0.955 1.00 94.81 262 LEU A CA 1
ATOM 2069 C C . LEU A 1 262 ? 21.274 -15.639 1.835 1.00 94.81 262 LEU A C 1
ATOM 2071 O O . LEU A 1 262 ? 20.899 -16.231 2.840 1.00 94.81 262 LEU A O 1
ATOM 2075 N N . ASP A 1 263 ? 22.567 -15.528 1.513 1.00 94.75 263 ASP A N 1
ATOM 2076 C CA . ASP A 1 263 ? 23.631 -16.076 2.363 1.00 94.75 263 ASP A CA 1
ATOM 2077 C C . ASP A 1 263 ? 23.624 -15.441 3.762 1.00 94.75 263 ASP A C 1
ATOM 2079 O O . ASP A 1 263 ? 23.710 -16.154 4.763 1.00 94.75 263 ASP A O 1
ATOM 2083 N N . ALA A 1 264 ? 23.400 -14.125 3.844 1.00 92.88 264 ALA A N 1
ATOM 2084 C CA . ALA A 1 264 ? 23.257 -13.418 5.116 1.00 92.88 264 ALA A CA 1
ATOM 2085 C C . ALA A 1 264 ? 21.994 -13.819 5.906 1.00 92.88 264 ALA A C 1
ATOM 2087 O O . ALA A 1 264 ? 21.939 -13.604 7.113 1.00 92.88 264 ALA A O 1
ATOM 2088 N N . GLN A 1 265 ? 20.976 -14.385 5.246 1.00 93.25 265 GLN A N 1
ATOM 2089 C CA . GLN A 1 265 ? 19.685 -14.752 5.848 1.00 93.25 265 GLN A CA 1
ATOM 2090 C C . GLN A 1 265 ? 19.425 -16.269 5.884 1.00 93.25 265 GLN A C 1
ATOM 2092 O O . GLN A 1 265 ? 18.333 -16.696 6.265 1.00 93.25 265 GLN A O 1
ATOM 2097 N N . LYS A 1 266 ? 20.399 -17.107 5.505 1.00 92.31 266 LYS A N 1
ATOM 2098 C CA . LYS A 1 266 ? 20.218 -18.553 5.248 1.00 92.31 266 LYS A CA 1
ATOM 2099 C C . LYS A 1 266 ? 19.740 -19.376 6.446 1.00 92.31 266 LYS A C 1
ATOM 2101 O O . LYS A 1 266 ? 19.162 -20.451 6.274 1.00 92.31 266 LYS A O 1
ATOM 2106 N N . GLU A 1 267 ? 19.969 -18.881 7.659 1.00 92.19 267 GLU A N 1
ATOM 2107 C CA . GLU A 1 267 ? 19.480 -19.512 8.891 1.00 92.19 267 GLU A CA 1
ATOM 2108 C C . GLU A 1 267 ? 17.956 -19.379 9.042 1.00 92.19 267 GLU A C 1
ATOM 2110 O O . GLU A 1 267 ? 17.307 -20.247 9.626 1.00 92.19 267 GLU A O 1
ATOM 2115 N N . PHE A 1 268 ? 17.369 -18.340 8.443 1.00 93.12 268 PHE A N 1
ATOM 2116 C CA . PHE A 1 268 ? 15.973 -17.936 8.630 1.00 93.12 268 PHE A CA 1
ATOM 2117 C C . PHE A 1 268 ? 15.130 -18.089 7.360 1.00 93.12 268 PHE A C 1
ATOM 2119 O O . PHE A 1 268 ? 13.910 -18.264 7.426 1.00 93.12 268 PHE A O 1
ATOM 2126 N N . VAL A 1 269 ? 15.774 -18.054 6.194 1.00 95.19 269 VAL A N 1
ATOM 2127 C CA . VAL A 1 269 ? 15.135 -18.115 4.878 1.00 95.19 269 VAL A CA 1
ATOM 2128 C C . VAL A 1 269 ? 15.592 -19.368 4.141 1.00 95.19 269 VAL A C 1
ATOM 2130 O O . VAL A 1 269 ? 16.766 -19.539 3.828 1.00 95.19 269 VAL A O 1
ATOM 2133 N N . ILE A 1 270 ? 14.633 -20.232 3.816 1.00 96.06 270 ILE A N 1
ATOM 2134 C CA . ILE A 1 270 ? 14.800 -21.330 2.865 1.00 96.06 270 ILE A CA 1
ATOM 2135 C C . ILE A 1 270 ? 14.078 -20.926 1.583 1.00 96.06 270 ILE A C 1
ATOM 2137 O O . ILE A 1 270 ? 12.902 -20.569 1.614 1.00 96.06 270 ILE A O 1
ATOM 2141 N N . VAL A 1 271 ? 14.752 -21.003 0.441 1.00 95.69 271 VAL A N 1
ATOM 2142 C CA . VAL A 1 271 ? 14.084 -20.825 -0.852 1.00 95.69 271 VAL A CA 1
ATOM 2143 C C . VAL A 1 271 ? 13.364 -22.117 -1.224 1.00 95.69 271 VAL A C 1
ATOM 2145 O O . VAL A 1 271 ? 13.910 -23.209 -1.065 1.00 95.69 271 VAL A O 1
ATOM 2148 N N . HIS A 1 272 ? 12.126 -22.001 -1.700 1.00 94.94 272 HIS A N 1
ATOM 2149 C CA . HIS A 1 272 ? 11.354 -23.152 -2.164 1.00 94.94 272 HIS A CA 1
ATOM 2150 C C . HIS A 1 272 ? 12.100 -23.941 -3.256 1.00 94.94 272 HIS A C 1
ATOM 2152 O O . HIS A 1 272 ? 12.821 -23.363 -4.067 1.00 94.94 272 HIS A O 1
ATOM 2158 N N . ARG A 1 273 ? 11.893 -25.264 -3.313 1.00 93.00 273 ARG A N 1
ATOM 2159 C CA . ARG A 1 273 ? 12.609 -26.173 -4.235 1.00 93.00 273 ARG A CA 1
ATOM 2160 C C . ARG A 1 273 ? 12.463 -25.816 -5.719 1.00 93.00 273 ARG A C 1
ATOM 2162 O O . ARG A 1 273 ? 13.365 -26.083 -6.499 1.00 93.00 273 ARG A O 1
ATOM 2169 N N . ASP A 1 274 ? 11.344 -25.193 -6.086 1.00 91.31 274 ASP A N 1
ATOM 2170 C CA . ASP A 1 274 ? 11.058 -24.765 -7.465 1.00 91.31 274 ASP A CA 1
ATOM 2171 C C . ASP A 1 274 ? 11.742 -23.431 -7.824 1.00 91.31 274 ASP A C 1
ATOM 2173 O O . ASP A 1 274 ? 11.529 -22.887 -8.909 1.00 91.31 274 ASP A O 1
ATOM 2177 N N . GLY A 1 275 ? 12.553 -22.900 -6.907 1.00 92.38 275 GLY A N 1
ATOM 2178 C CA . GLY A 1 275 ? 13.261 -21.640 -7.040 1.00 92.38 275 GLY A CA 1
ATOM 2179 C C . GLY A 1 275 ? 12.474 -20.432 -6.519 1.00 92.38 275 GLY A C 1
ATOM 2180 O O . GLY A 1 275 ? 11.279 -20.523 -6.211 1.00 92.38 275 GLY A O 1
ATOM 2181 N N . PRO A 1 276 ? 13.155 -19.282 -6.393 1.00 95.31 276 PRO A N 1
ATOM 2182 C CA . PRO A 1 276 ? 12.538 -18.039 -5.967 1.00 95.31 276 PRO A CA 1
ATOM 2183 C C . PRO A 1 276 ? 11.766 -17.385 -7.120 1.00 95.31 276 PRO A C 1
ATOM 2185 O O . PRO A 1 276 ? 12.160 -17.429 -8.286 1.00 95.31 276 PRO A O 1
ATOM 2188 N N . VAL A 1 277 ? 10.680 -16.710 -6.769 1.00 96.00 277 VAL A N 1
ATOM 2189 C CA . VAL A 1 277 ? 9.893 -15.856 -7.651 1.00 96.00 277 VAL A CA 1
ATOM 2190 C C . VAL A 1 277 ? 9.968 -14.431 -7.122 1.00 96.00 277 VAL A C 1
ATOM 2192 O O . VAL A 1 277 ? 9.644 -14.162 -5.968 1.00 96.00 277 VAL A O 1
ATOM 2195 N N . PHE A 1 278 ? 10.380 -13.503 -7.972 1.00 96.94 278 PHE A N 1
ATOM 2196 C CA . PHE A 1 278 ? 10.605 -12.108 -7.628 1.00 96.94 278 PHE A CA 1
ATOM 2197 C C . PHE A 1 278 ? 9.457 -11.237 -8.121 1.00 96.94 278 PHE A C 1
ATOM 2199 O O . PHE A 1 278 ? 9.062 -11.308 -9.284 1.00 96.94 278 PHE A O 1
ATOM 2206 N N . LEU A 1 279 ? 8.947 -10.393 -7.234 1.00 97.44 279 LEU A N 1
ATOM 2207 C CA . LEU A 1 279 ? 7.923 -9.399 -7.504 1.00 97.44 279 LEU A CA 1
ATOM 2208 C C . LEU A 1 279 ? 8.594 -8.026 -7.511 1.00 97.44 279 LEU A C 1
ATOM 2210 O O . LEU A 1 279 ? 8.952 -7.492 -6.458 1.00 97.44 279 LEU A O 1
ATOM 2214 N N . LEU A 1 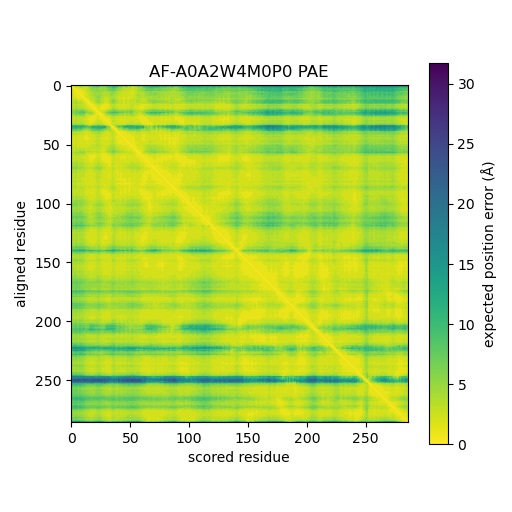280 ? 8.766 -7.457 -8.703 1.00 95.88 280 LEU A N 1
ATOM 2215 C CA . LEU A 1 280 ? 9.349 -6.129 -8.879 1.00 95.88 280 LEU A CA 1
ATOM 2216 C C . LEU A 1 280 ? 8.255 -5.065 -9.011 1.00 95.88 280 LEU A C 1
ATOM 2218 O O . LEU A 1 280 ? 7.248 -5.321 -9.675 1.00 95.88 280 LEU A O 1
ATOM 2222 N N . PRO A 1 281 ? 8.459 -3.853 -8.467 1.00 95.75 281 PRO A N 1
ATOM 2223 C CA . PRO A 1 281 ? 7.591 -2.727 -8.769 1.00 95.75 281 PRO A CA 1
ATOM 2224 C C . PRO A 1 281 ? 7.487 -2.490 -10.288 1.00 95.75 281 PRO A C 1
ATOM 2226 O O . PRO A 1 281 ? 8.484 -2.672 -11.004 1.00 95.75 281 PRO A O 1
ATOM 2229 N N . PRO A 1 282 ? 6.317 -2.063 -10.795 1.00 95.12 282 PRO A N 1
ATOM 2230 C CA . PRO A 1 282 ? 6.133 -1.754 -12.208 1.00 95.12 282 PRO A CA 1
ATOM 2231 C C . PRO A 1 282 ? 7.074 -0.637 -12.671 1.00 95.12 282 PRO A C 1
ATOM 2233 O O . PRO A 1 282 ? 7.521 0.197 -11.885 1.00 95.12 282 PRO A O 1
ATOM 2236 N N . ALA A 1 283 ? 7.362 -0.582 -13.973 1.00 92.62 283 ALA A N 1
ATOM 2237 C CA . ALA A 1 283 ? 8.331 0.369 -14.525 1.00 92.62 283 ALA A CA 1
ATOM 2238 C C . ALA A 1 283 ? 7.991 1.839 -14.210 1.00 92.62 283 ALA A C 1
ATOM 2240 O O . ALA A 1 283 ? 8.891 2.611 -13.896 1.00 92.62 283 ALA A O 1
ATOM 2241 N N . TRP A 1 284 ? 6.704 2.206 -14.221 1.00 93.06 284 TRP A N 1
ATOM 2242 C CA . TRP A 1 284 ? 6.229 3.563 -13.911 1.00 93.06 284 TRP A CA 1
ATOM 2243 C C . TRP A 1 284 ? 6.390 3.958 -12.432 1.00 93.06 284 TRP A C 1
ATOM 2245 O O . TRP A 1 284 ? 6.248 5.131 -12.081 1.00 93.06 284 TRP A O 1
ATOM 2255 N N . TRP A 1 285 ? 6.669 3.000 -11.539 1.00 92.06 285 TRP A N 1
ATOM 2256 C CA . TRP A 1 285 ? 6.946 3.300 -10.135 1.00 92.06 285 TRP A CA 1
ATOM 2257 C C . TRP A 1 28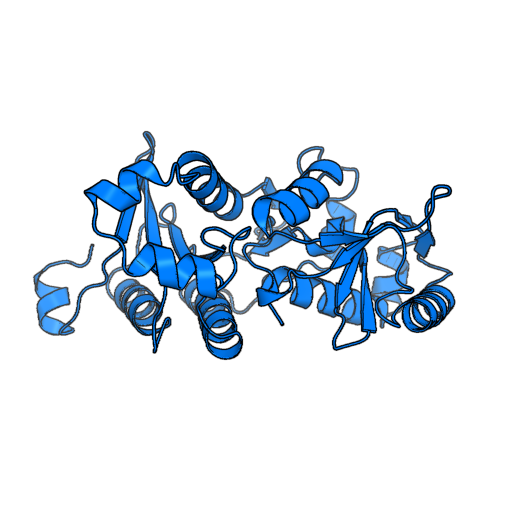5 ? 8.308 3.982 -9.949 1.00 92.06 285 TRP A C 1
ATOM 2259 O O . TRP A 1 285 ? 8.473 4.743 -8.990 1.00 92.06 285 TRP A O 1
ATOM 2269 N N . ARG A 1 286 ? 9.259 3.683 -10.843 1.00 79.94 286 ARG A N 1
ATOM 2270 C CA . ARG A 1 286 ? 10.667 4.076 -10.738 1.00 79.94 286 ARG A CA 1
ATOM 2271 C C . ARG A 1 286 ? 10.884 5.580 -10.813 1.00 79.94 286 ARG A C 1
ATOM 2273 O O . ARG A 1 286 ? 10.088 6.295 -11.451 1.00 79.94 286 ARG A O 1
#